Protein AF-A0A1F8GWN2-F1 (afdb_monomer_lite)

Sequence (213 aa):
MKSTLIASLSDLRQTDARRIGNKAAMLGELMQRKMNVPNGFIILQKANRQEILEAFDDLGSSRVAVRSSAPGEDGMKKSHAGQFMTVLNVRRPTLMSAIKKVRVSGPRMSVIVQTMIQPTYAGVAFSKNPVTNNKNEIIIEAVRGLGESLVSGKKTPRRYIVSGGNHTGTPLWIARLATLTKKLEKQFGYPVDIEWALAKNQLYILQLRPVTT

Radius of gyration: 17.05 Å; chains: 1; bounding box: 40×37×51 Å

InterPro domains:
  IPR002192 Pyruvate phosphate dikinase, AMP/ATP-binding [PF01326] (49-103)
  IPR002192 Pyruvate phosphate dikinase, AMP/ATP-binding [PF01326] (108-164)
  IPR002192 Pyruvate phosphate dikinase, AMP/ATP-binding [PF01326] (174-213)
  IPR013815 ATP-grasp fold, subdomain 1 [G3DSA:3.30.1490.20] (1-47)
  IPR013815 ATP-grasp fold, subdomain 1 [G3DSA:3.30.1490.20] (48-117)
  IPR051549 Phosphoenolpyruvate Utilizing Enzyme [PTHR43615] (49-164)

Structure (mmCIF, N/CA/C/O backbone):
data_AF-A0A1F8GWN2-F1
#
_entry.id   AF-A0A1F8GWN2-F1
#
loop_
_atom_site.group_PDB
_atom_site.id
_atom_site.type_symbol
_atom_site.label_atom_id
_atom_site.label_alt_id
_atom_site.label_comp_id
_atom_site.label_asym_id
_atom_site.label_entity_id
_atom_site.label_seq_id
_atom_site.pdbx_PDB_ins_code
_atom_site.Cartn_x
_atom_site.Cartn_y
_atom_site.Cartn_z
_atom_site.occupancy
_atom_site.B_iso_or_equiv
_atom_site.auth_seq_id
_atom_site.auth_comp_id
_atom_site.auth_asym_id
_atom_site.auth_atom_id
_atom_site.pdbx_PDB_model_num
ATOM 1 N N . MET A 1 1 ? -15.871 17.272 18.222 1.00 38.22 1 MET A N 1
ATOM 2 C CA . MET A 1 1 ? -14.392 17.291 18.115 1.00 38.22 1 MET A CA 1
ATOM 3 C C . MET A 1 1 ? -13.960 16.035 17.373 1.00 38.22 1 MET A C 1
ATOM 5 O O . MET A 1 1 ? -14.423 14.970 17.756 1.00 38.22 1 MET A O 1
ATOM 9 N N . LYS A 1 2 ? -13.148 16.130 16.308 1.00 46.34 2 LYS A N 1
ATOM 10 C CA . LYS A 1 2 ? -12.568 14.934 15.665 1.00 46.34 2 LYS A CA 1
ATOM 11 C C . LYS A 1 2 ? -11.688 14.215 16.698 1.00 46.34 2 LYS A C 1
ATOM 13 O O . LYS A 1 2 ? -10.854 14.867 17.323 1.00 46.34 2 LYS A O 1
ATOM 18 N N . SER A 1 3 ? -11.913 12.918 16.912 1.00 52.44 3 SER A N 1
ATOM 19 C CA . SER A 1 3 ? -11.124 12.108 17.850 1.00 52.44 3 SER A CA 1
ATOM 20 C C . SER A 1 3 ? -9.638 12.183 17.484 1.00 52.44 3 SER A C 1
ATOM 22 O O . SER A 1 3 ? -9.268 11.986 16.332 1.00 52.44 3 SER A O 1
ATOM 24 N N . THR A 1 4 ? -8.770 12.472 18.455 1.00 65.56 4 THR A N 1
ATOM 25 C CA . THR A 1 4 ? -7.304 12.526 18.279 1.00 65.56 4 THR A CA 1
ATOM 26 C C . THR A 1 4 ? -6.655 11.137 18.232 1.00 65.56 4 THR A C 1
ATOM 28 O O . THR A 1 4 ? -5.432 11.024 18.145 1.00 65.56 4 THR A O 1
ATOM 31 N N . LEU A 1 5 ? -7.460 10.071 18.305 1.00 84.25 5 LEU A N 1
ATOM 32 C CA . LEU A 1 5 ? -7.014 8.687 18.493 1.00 84.25 5 LEU A CA 1
ATOM 33 C C . LEU A 1 5 ? -7.049 7.866 17.196 1.00 84.25 5 LEU A C 1
ATOM 35 O O . LEU A 1 5 ? -6.328 6.867 17.075 1.00 84.25 5 LEU A O 1
ATOM 39 N N . ILE A 1 6 ? -7.863 8.309 16.234 1.00 91.56 6 ILE A N 1
ATOM 40 C CA . ILE A 1 6 ? -7.986 7.759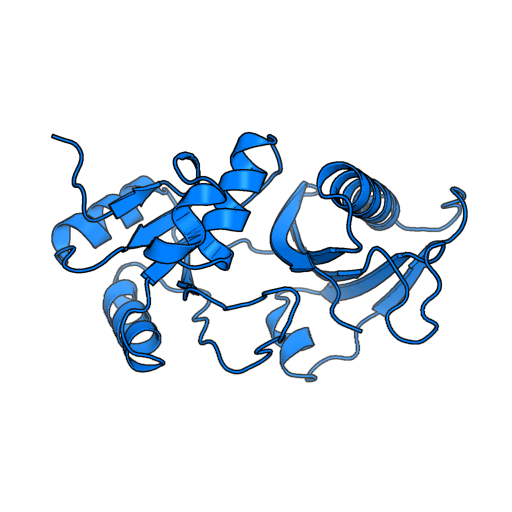 14.886 1.00 91.56 6 ILE A CA 1
ATOM 41 C C . ILE A 1 6 ? -7.794 8.896 13.885 1.00 91.56 6 ILE A C 1
ATOM 43 O O . ILE A 1 6 ? -8.358 9.973 14.046 1.00 91.56 6 ILE A O 1
ATOM 47 N N . ALA A 1 7 ? -7.011 8.653 12.840 1.00 92.56 7 ALA A N 1
ATOM 48 C CA . ALA A 1 7 ? -6.834 9.607 11.751 1.00 92.56 7 ALA A CA 1
ATOM 49 C C . ALA A 1 7 ? -7.009 8.915 10.400 1.00 92.56 7 ALA A C 1
ATOM 51 O O . ALA A 1 7 ? -6.567 7.778 10.225 1.00 92.56 7 ALA A O 1
ATOM 52 N N . SER A 1 8 ? -7.626 9.606 9.440 1.00 95.19 8 SER A N 1
ATOM 53 C CA . SER A 1 8 ? -7.665 9.140 8.052 1.00 95.19 8 SER A CA 1
ATOM 54 C C . SER A 1 8 ? -6.246 9.074 7.494 1.00 95.19 8 SER A C 1
ATOM 56 O O . SER A 1 8 ? -5.446 9.974 7.750 1.00 95.19 8 SER A O 1
ATOM 58 N N . LEU A 1 9 ? -5.938 8.055 6.684 1.00 95.94 9 LEU A N 1
ATOM 59 C CA . LEU A 1 9 ? -4.657 7.986 5.973 1.00 95.94 9 LEU A CA 1
ATOM 60 C C . LEU A 1 9 ? -4.428 9.229 5.101 1.00 95.94 9 LEU A C 1
ATOM 62 O O . LEU A 1 9 ? -3.295 9.689 4.996 1.00 95.94 9 LEU A O 1
ATOM 66 N N . SER A 1 10 ? -5.494 9.817 4.542 1.00 95.38 10 SER A N 1
ATOM 67 C CA . SER A 1 10 ? -5.410 11.034 3.725 1.00 95.38 10 SER A CA 1
ATOM 68 C C . SER A 1 10 ? -4.844 12.233 4.483 1.00 95.38 10 SER A C 1
ATOM 70 O O . SER A 1 10 ? -4.270 13.130 3.870 1.00 95.38 10 SER A O 1
ATOM 72 N N . ASP A 1 11 ? -4.987 12.262 5.804 1.00 94.31 11 ASP A N 1
ATOM 73 C CA . ASP A 1 11 ? -4.615 13.415 6.625 1.00 94.31 11 ASP A CA 1
ATOM 74 C C . ASP A 1 11 ? -3.153 13.335 7.090 1.00 94.31 11 ASP A C 1
ATOM 76 O O . ASP A 1 11 ? -2.620 14.303 7.625 1.00 94.31 11 ASP A O 1
ATOM 80 N N . LEU A 1 12 ? -2.482 12.204 6.849 1.00 93.81 12 LEU A N 1
ATOM 81 C CA . LEU A 1 12 ? -1.125 11.934 7.321 1.00 93.81 12 LEU A CA 1
ATOM 82 C C . LEU A 1 12 ? -0.075 12.502 6.364 1.00 93.81 12 LEU A C 1
ATOM 84 O O . LEU A 1 12 ? -0.314 12.669 5.163 1.00 93.81 12 LEU A O 1
ATOM 88 N N . ARG A 1 13 ? 1.107 12.802 6.900 1.00 93.81 13 ARG A N 1
ATOM 89 C CA . ARG A 1 13 ? 2.272 13.282 6.146 1.00 93.81 13 ARG A CA 1
ATOM 90 C C . ARG A 1 13 ? 3.514 12.485 6.503 1.00 93.81 13 ARG A C 1
ATOM 92 O O . ARG A 1 13 ? 3.591 11.859 7.559 1.00 93.81 13 ARG A O 1
ATOM 99 N N . GLN A 1 14 ? 4.543 12.575 5.662 1.00 90.31 14 GLN A N 1
ATOM 100 C CA . GLN A 1 14 ? 5.828 11.937 5.953 1.00 90.31 14 GLN A CA 1
ATOM 101 C C . GLN A 1 14 ? 6.463 12.436 7.270 1.00 90.31 14 GLN A C 1
ATOM 103 O O . GLN A 1 14 ? 7.141 11.677 7.962 1.00 90.31 14 GLN A O 1
ATOM 108 N N . THR A 1 15 ? 6.196 13.685 7.664 1.00 91.62 15 THR A N 1
ATOM 109 C CA . THR A 1 15 ? 6.650 14.283 8.933 1.00 91.62 15 THR A CA 1
ATOM 110 C C . THR A 1 15 ? 6.060 13.607 10.176 1.00 91.62 15 THR A C 1
ATOM 112 O O . THR A 1 15 ? 6.665 13.669 11.246 1.00 91.62 15 THR A O 1
ATOM 115 N N . ASP A 1 16 ? 4.939 12.889 10.050 1.00 91.06 16 ASP A N 1
ATOM 116 C CA . ASP A 1 16 ? 4.318 12.152 11.155 1.00 91.06 16 ASP A CA 1
ATOM 117 C C . ASP A 1 16 ? 5.040 10.839 11.494 1.00 91.06 16 ASP A C 1
ATOM 119 O O . ASP A 1 16 ? 4.772 10.241 12.539 1.00 91.06 16 ASP A O 1
ATOM 123 N N . ALA A 1 17 ? 5.963 10.374 10.646 1.00 89.50 17 ALA A N 1
ATOM 124 C CA . ALA A 1 17 ? 6.572 9.043 10.704 1.00 89.50 17 ALA A CA 1
ATOM 125 C C . ALA A 1 17 ? 7.113 8.628 12.085 1.00 89.50 17 ALA A C 1
ATOM 127 O O . ALA A 1 17 ? 6.958 7.474 12.492 1.00 89.50 17 ALA A O 1
ATOM 128 N N . ARG A 1 18 ? 7.696 9.564 12.849 1.00 87.00 18 ARG A N 1
ATOM 129 C CA . ARG A 1 18 ? 8.193 9.293 14.213 1.00 87.00 18 ARG A CA 1
ATOM 130 C C . ARG A 1 18 ? 7.088 8.881 15.190 1.00 87.00 18 ARG A C 1
ATOM 132 O O . ARG A 1 18 ? 7.369 8.183 16.158 1.00 87.00 18 ARG A O 1
ATOM 139 N N . ARG A 1 19 ? 5.856 9.330 14.954 1.00 85.81 19 ARG A N 1
ATOM 140 C CA . ARG A 1 19 ? 4.686 9.103 15.808 1.00 85.81 19 ARG A CA 1
ATOM 141 C C . ARG A 1 19 ? 3.851 7.916 15.336 1.00 85.81 19 ARG A C 1
ATOM 143 O O . ARG A 1 19 ? 3.350 7.169 16.168 1.00 85.81 19 ARG A O 1
ATOM 150 N N . ILE A 1 20 ? 3.697 7.758 14.022 1.00 88.06 20 ILE A N 1
ATOM 151 C CA . ILE A 1 20 ? 2.708 6.844 13.417 1.00 88.06 20 ILE A CA 1
ATOM 152 C C . ILE A 1 20 ? 3.324 5.658 12.663 1.00 88.06 20 ILE A C 1
ATOM 154 O O . ILE A 1 20 ? 2.616 4.776 12.176 1.00 88.06 20 ILE A O 1
ATOM 158 N N . GLY A 1 21 ? 4.649 5.653 12.542 1.00 88.94 21 GLY A N 1
ATOM 159 C CA . GLY A 1 21 ? 5.401 4.707 11.737 1.00 88.94 21 GLY A CA 1
ATOM 160 C C . GLY A 1 21 ? 5.484 5.062 10.256 1.00 88.94 21 GLY A C 1
ATOM 161 O O . GLY A 1 21 ? 4.679 5.818 9.710 1.00 88.94 21 GLY A O 1
ATOM 162 N N . ASN A 1 22 ? 6.509 4.517 9.606 1.00 88.38 22 ASN A N 1
ATOM 163 C CA . ASN A 1 22 ? 6.886 4.909 8.249 1.00 88.38 22 ASN A CA 1
ATOM 164 C C . ASN A 1 22 ? 5.862 4.461 7.199 1.00 88.38 22 ASN A C 1
ATOM 166 O O . ASN A 1 22 ? 5.592 5.216 6.266 1.00 88.38 22 ASN A O 1
ATOM 170 N N . LYS A 1 23 ? 5.240 3.284 7.367 1.00 89.88 23 LYS A N 1
ATOM 171 C CA . LYS A 1 23 ? 4.215 2.783 6.438 1.00 89.88 23 LYS A CA 1
ATOM 172 C C . LYS A 1 23 ? 3.022 3.722 6.357 1.00 89.88 23 LYS A C 1
ATOM 174 O O . LYS A 1 23 ? 2.654 4.152 5.268 1.00 89.88 23 LYS A O 1
ATOM 179 N N . ALA A 1 24 ? 2.436 4.072 7.501 1.00 92.94 24 ALA A N 1
ATOM 180 C CA . ALA A 1 24 ? 1.272 4.951 7.528 1.00 92.94 24 ALA A CA 1
ATOM 181 C C . ALA A 1 24 ? 1.601 6.349 6.984 1.00 92.94 24 ALA A C 1
ATOM 183 O O . ALA A 1 24 ? 0.847 6.887 6.174 1.00 92.94 24 ALA A O 1
ATOM 184 N N . ALA A 1 25 ? 2.753 6.900 7.377 1.00 94.00 25 ALA A N 1
ATOM 185 C CA . ALA A 1 25 ? 3.220 8.199 6.906 1.00 94.00 25 ALA A CA 1
ATOM 186 C C . ALA A 1 25 ? 3.430 8.222 5.382 1.00 94.00 25 ALA A C 1
ATOM 188 O O . ALA A 1 25 ? 3.008 9.165 4.714 1.00 94.00 25 ALA A O 1
ATOM 189 N N . MET A 1 26 ? 4.021 7.163 4.819 1.00 95.06 26 MET A N 1
ATOM 190 C CA . MET A 1 26 ? 4.226 7.040 3.376 1.00 95.06 26 MET A CA 1
ATOM 191 C C . MET A 1 26 ? 2.911 6.875 2.608 1.00 95.06 26 MET A C 1
ATOM 193 O O . MET A 1 26 ? 2.736 7.482 1.554 1.00 95.06 26 MET A O 1
ATOM 197 N N . LEU A 1 27 ? 1.958 6.094 3.127 1.00 96.38 27 LEU A N 1
ATOM 198 C CA . LEU A 1 27 ? 0.637 5.965 2.505 1.00 96.38 27 LEU A CA 1
ATOM 199 C C . LEU A 1 27 ? -0.091 7.314 2.448 1.00 96.38 27 LEU A C 1
ATOM 201 O O . LEU A 1 27 ? -0.647 7.652 1.404 1.00 96.38 27 LEU A O 1
ATOM 205 N N . GLY A 1 28 ? -0.033 8.108 3.521 1.00 96.62 28 GLY A N 1
ATOM 206 C CA . GLY A 1 28 ? -0.591 9.462 3.519 1.00 96.62 28 GLY A CA 1
ATOM 207 C C . GLY A 1 28 ? 0.098 10.393 2.525 1.00 96.62 28 GLY A C 1
ATOM 208 O O . GLY A 1 28 ? -0.571 11.069 1.744 1.00 96.62 28 GLY A O 1
ATOM 209 N N . GLU A 1 29 ? 1.431 10.361 2.462 1.00 96.31 29 GLU A N 1
ATOM 210 C CA . GLU A 1 29 ? 2.215 11.138 1.493 1.00 96.31 29 GLU A CA 1
ATOM 211 C C . GLU A 1 29 ? 1.845 10.795 0.037 1.00 96.31 29 GLU A C 1
ATOM 213 O O . GLU A 1 29 ? 1.682 11.678 -0.809 1.00 96.31 29 GLU A O 1
ATOM 218 N N . LEU A 1 30 ? 1.641 9.511 -0.263 1.00 97.06 30 LEU A N 1
ATOM 219 C CA . LEU A 1 30 ? 1.166 9.056 -1.569 1.00 97.06 30 LEU A CA 1
ATOM 220 C C . LEU A 1 30 ? -0.241 9.582 -1.888 1.00 97.06 30 LEU A C 1
ATOM 222 O O . LEU A 1 30 ? -0.474 10.054 -3.004 1.00 97.06 30 LEU A O 1
ATOM 226 N N . MET A 1 31 ? -1.165 9.553 -0.921 1.00 97.19 31 MET A N 1
ATOM 227 C CA . MET A 1 31 ? -2.521 10.091 -1.099 1.00 97.19 31 MET A CA 1
ATOM 228 C C . MET A 1 31 ? -2.502 11.598 -1.384 1.00 97.19 31 MET A C 1
ATOM 230 O O . MET A 1 31 ? -3.205 12.062 -2.281 1.00 97.19 31 MET A O 1
ATOM 234 N N . GLN A 1 32 ? -1.636 12.360 -0.710 1.00 95.31 32 GLN A N 1
ATOM 235 C CA . GLN A 1 32 ? -1.442 13.792 -0.980 1.00 95.31 32 GLN A CA 1
ATOM 236 C C . GLN A 1 32 ? -0.926 14.068 -2.392 1.00 95.31 32 GLN A C 1
ATOM 238 O O . GLN A 1 32 ? -1.308 15.046 -3.033 1.00 95.31 32 GLN A O 1
ATOM 243 N N . ARG A 1 33 ? -0.121 13.150 -2.930 1.00 94.75 33 ARG A N 1
ATOM 244 C CA . ARG A 1 33 ? 0.369 13.184 -4.315 1.00 94.75 33 ARG A CA 1
ATOM 245 C C . ARG A 1 33 ? -0.646 12.651 -5.330 1.00 94.75 33 ARG A C 1
ATOM 247 O O . ARG A 1 33 ? -0.286 12.444 -6.491 1.00 94.75 33 ARG A O 1
ATOM 254 N N . LYS A 1 34 ? -1.905 12.450 -4.914 1.00 95.25 34 LYS A N 1
ATOM 255 C CA . LYS A 1 34 ? -3.015 11.924 -5.726 1.00 95.25 34 LYS A CA 1
ATOM 256 C C . LYS A 1 34 ? -2.722 10.538 -6.308 1.00 95.25 34 LYS A C 1
ATOM 258 O O . LYS A 1 34 ? -3.209 10.191 -7.384 1.00 95.25 34 LYS A O 1
ATOM 263 N N . MET A 1 35 ? -1.895 9.752 -5.620 1.00 96.25 35 MET A N 1
ATOM 264 C CA . MET A 1 35 ? -1.671 8.358 -5.975 1.00 96.25 35 MET A CA 1
ATOM 265 C C . MET A 1 35 ? -2.854 7.516 -5.506 1.00 96.25 35 MET A C 1
ATOM 267 O O . MET A 1 35 ? -3.421 7.761 -4.443 1.00 96.25 35 MET A O 1
ATOM 271 N N . ASN A 1 36 ? -3.218 6.511 -6.299 1.00 97.12 36 ASN A N 1
ATOM 272 C CA . ASN A 1 36 ? -4.328 5.630 -5.965 1.00 97.12 36 ASN A CA 1
ATOM 273 C C . ASN A 1 36 ? -3.904 4.647 -4.866 1.00 97.12 36 ASN A C 1
ATOM 275 O O . ASN A 1 36 ? -3.307 3.604 -5.133 1.00 97.12 36 ASN A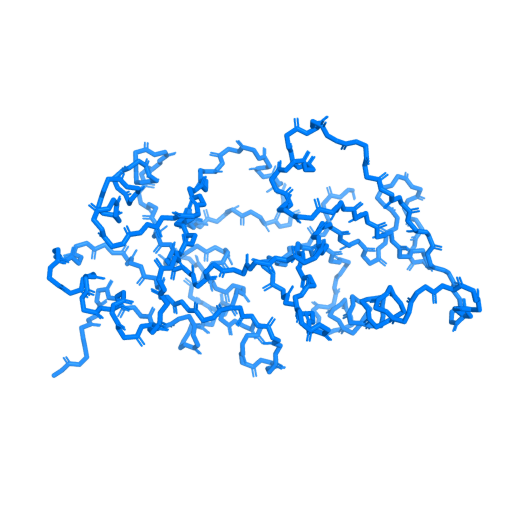 O 1
ATOM 279 N N . VAL A 1 37 ? -4.180 5.015 -3.623 1.00 97.88 37 VAL A N 1
ATOM 280 C CA . VAL A 1 37 ? -3.942 4.209 -2.425 1.00 97.88 37 VAL A CA 1
ATOM 281 C C . VAL A 1 37 ? -5.307 3.825 -1.857 1.00 97.88 37 VAL A C 1
ATOM 283 O O . VAL A 1 37 ? -6.184 4.688 -1.788 1.00 97.88 37 VAL A O 1
ATOM 286 N N . PRO A 1 38 ? -5.535 2.566 -1.443 1.00 97.44 38 PRO A N 1
ATOM 287 C CA . PRO A 1 38 ? -6.802 2.200 -0.827 1.00 97.44 38 PRO A CA 1
ATOM 288 C C . PRO A 1 38 ? -7.054 3.027 0.439 1.00 97.44 38 PRO A C 1
ATOM 290 O O . PRO A 1 38 ? -6.168 3.153 1.290 1.00 97.44 38 PRO A O 1
ATOM 293 N N . ASN A 1 39 ? -8.268 3.563 0.573 1.00 96.88 39 ASN A N 1
ATOM 294 C CA . ASN A 1 39 ? -8.660 4.354 1.737 1.00 96.88 39 ASN A CA 1
ATOM 295 C C . ASN A 1 39 ? -8.523 3.546 3.026 1.00 96.88 39 ASN A C 1
ATOM 297 O O . ASN A 1 39 ? -8.714 2.327 3.042 1.00 96.88 39 ASN A O 1
ATOM 301 N N . GLY A 1 40 ? -8.231 4.234 4.119 1.00 97.31 40 GLY A N 1
ATOM 302 C CA . GLY A 1 40 ? -8.052 3.621 5.420 1.00 97.31 40 GLY A CA 1
ATOM 303 C C . GLY A 1 40 ? -7.861 4.662 6.504 1.00 97.31 40 GLY A C 1
ATOM 304 O O . GLY A 1 40 ? -7.800 5.863 6.235 1.00 97.31 40 GLY A O 1
ATOM 305 N N . PHE A 1 41 ? -7.698 4.179 7.722 1.00 96.81 41 PHE A N 1
ATOM 306 C CA . PHE A 1 41 ? -7.371 4.988 8.882 1.00 96.81 41 PHE A CA 1
ATOM 307 C C . PHE A 1 41 ? -6.254 4.338 9.693 1.00 96.81 41 PHE A C 1
ATOM 309 O O . PHE A 1 41 ? -5.956 3.149 9.555 1.00 96.81 41 PHE A O 1
ATOM 316 N N . ILE A 1 42 ? -5.630 5.134 10.553 1.00 95.00 42 ILE A N 1
ATOM 317 C CA . ILE A 1 42 ? -4.653 4.672 11.527 1.00 95.00 42 ILE A CA 1
ATOM 318 C C . ILE A 1 42 ? -5.207 4.794 12.943 1.00 95.00 42 ILE A C 1
ATOM 320 O O . ILE A 1 42 ? -5.854 5.779 13.288 1.00 95.00 42 ILE A O 1
ATOM 324 N N . ILE A 1 43 ? -4.909 3.798 13.771 1.00 93.00 43 ILE A N 1
ATOM 325 C CA . ILE A 1 43 ? -5.187 3.777 15.201 1.00 93.00 43 ILE A CA 1
ATOM 326 C C . ILE A 1 43 ? -3.877 4.062 15.939 1.00 93.00 43 ILE A C 1
ATOM 328 O O . ILE A 1 43 ? -2.968 3.227 15.932 1.00 93.00 43 ILE A O 1
ATOM 332 N N . LEU A 1 44 ? -3.788 5.234 16.571 1.00 78.88 44 LEU A N 1
ATOM 333 C CA . LEU A 1 44 ? -2.537 5.787 17.105 1.00 78.88 44 LEU A CA 1
ATOM 334 C C . LEU A 1 44 ? -2.146 5.178 18.454 1.00 78.88 44 LEU A C 1
ATOM 336 O O . LEU A 1 44 ? -1.018 4.733 18.630 1.00 78.88 44 LEU A O 1
ATOM 340 N N . GLN A 1 45 ? -3.091 5.156 19.395 1.00 69.81 45 GLN A N 1
ATOM 341 C CA . GLN A 1 45 ? -3.119 4.422 20.668 1.00 69.81 45 GLN A CA 1
ATOM 342 C C . GLN A 1 45 ? -4.369 4.897 21.432 1.00 69.81 45 GLN A C 1
ATOM 344 O O . GLN A 1 45 ? -4.864 5.988 21.176 1.00 69.81 45 GLN A O 1
ATOM 349 N N . LYS A 1 46 ? -4.901 4.083 22.353 1.00 72.38 46 LYS A N 1
ATOM 350 C CA . LYS A 1 46 ? -6.068 4.401 23.211 1.00 72.38 46 LYS A CA 1
ATOM 351 C C . LYS A 1 46 ? -7.442 4.609 22.538 1.00 72.38 46 LYS A C 1
ATOM 353 O O . LYS A 1 46 ? -8.391 4.849 23.271 1.00 72.38 46 LYS A O 1
ATOM 358 N N . ALA A 1 47 ? -7.597 4.444 21.219 1.00 84.50 47 ALA A N 1
ATOM 359 C CA . ALA A 1 47 ? -8.935 4.427 20.606 1.00 84.50 47 ALA A CA 1
ATOM 360 C C . ALA A 1 47 ? -9.787 3.283 21.178 1.00 84.50 47 ALA A C 1
ATOM 362 O O . ALA A 1 47 ? -9.308 2.143 21.293 1.00 84.50 47 ALA A O 1
ATOM 363 N N . ASN A 1 48 ? -11.030 3.590 21.539 1.00 89.62 48 ASN A N 1
ATOM 364 C CA . ASN A 1 48 ? -11.954 2.611 22.093 1.00 89.62 48 ASN A CA 1
ATOM 365 C C . ASN A 1 48 ? -12.617 1.776 20.980 1.00 89.62 48 ASN A C 1
ATOM 367 O O . ASN A 1 48 ? -12.475 2.043 19.787 1.00 89.62 48 ASN A O 1
ATOM 371 N N . ARG A 1 49 ? -13.320 0.706 21.371 1.00 93.00 49 ARG A N 1
ATOM 372 C CA . ARG A 1 49 ? -13.954 -0.220 20.419 1.00 93.00 49 ARG A CA 1
ATOM 373 C C . ARG A 1 49 ? -14.983 0.475 19.523 1.00 93.00 49 ARG A C 1
ATOM 375 O O . ARG A 1 49 ? -15.060 0.121 18.353 1.00 93.00 49 ARG A O 1
ATOM 382 N N . GLN A 1 50 ? -15.767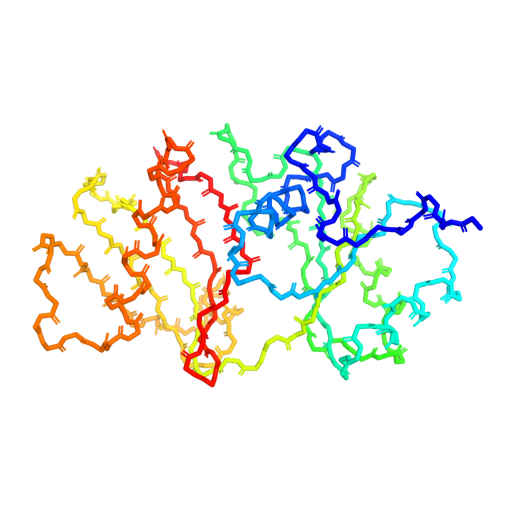 1.400 20.069 1.00 93.50 50 GLN A N 1
ATOM 383 C CA . GLN A 1 50 ? -16.847 2.062 19.344 1.00 93.50 50 GLN A CA 1
ATOM 384 C C . GLN A 1 50 ? -16.284 2.960 18.239 1.00 93.50 50 GLN A C 1
ATOM 386 O O . GLN A 1 50 ? -16.640 2.770 17.083 1.00 93.50 50 GLN A O 1
ATOM 391 N N . GLU A 1 51 ? -15.302 3.807 18.563 1.00 93.50 51 GLU A N 1
ATOM 392 C CA . GLU A 1 51 ? -14.630 4.681 17.587 1.00 93.50 51 GLU A CA 1
ATOM 393 C C . GLU A 1 51 ? -14.010 3.887 16.425 1.00 93.50 51 GLU A C 1
ATOM 395 O O . GLU A 1 51 ? -14.092 4.281 15.266 1.00 93.50 51 GLU A O 1
ATOM 400 N N . ILE A 1 52 ? -13.385 2.740 16.723 1.00 95.12 52 ILE A N 1
ATOM 401 C CA . ILE A 1 52 ? -12.766 1.877 15.704 1.00 95.12 52 ILE A CA 1
ATOM 402 C C . ILE A 1 52 ? -13.821 1.270 14.775 1.00 95.12 52 ILE A C 1
ATOM 404 O O . ILE A 1 52 ? -13.571 1.105 13.581 1.00 95.12 52 ILE A O 1
ATOM 408 N N . LEU A 1 53 ? -14.968 0.877 15.328 1.00 96.00 53 LEU A N 1
ATOM 409 C CA . LEU A 1 53 ? -16.047 0.273 14.559 1.00 96.00 53 LEU A CA 1
ATOM 410 C C . LEU A 1 53 ? -16.772 1.306 13.694 1.00 96.00 53 LEU A C 1
ATOM 412 O O . LEU A 1 53 ? -17.043 1.005 12.539 1.00 96.00 53 LEU A O 1
ATOM 416 N N . GLU A 1 54 ? -17.002 2.511 14.211 1.00 95.31 54 GLU A N 1
ATOM 417 C CA . GLU A 1 54 ? -17.534 3.642 13.439 1.00 95.31 54 GLU A CA 1
ATOM 418 C C . GLU A 1 54 ? -16.596 3.996 12.283 1.00 95.31 54 GLU A C 1
ATOM 420 O O . GLU A 1 54 ? -17.015 3.998 11.131 1.00 95.31 54 GLU A O 1
ATOM 425 N N . ALA A 1 55 ? -15.293 4.142 12.553 1.00 95.69 55 ALA A N 1
ATOM 426 C CA . ALA A 1 55 ? -14.305 4.396 11.507 1.00 95.69 55 ALA A CA 1
ATOM 427 C C . ALA A 1 55 ? -14.235 3.266 10.460 1.00 95.69 55 ALA A C 1
ATOM 429 O O . ALA A 1 55 ? -13.948 3.523 9.294 1.00 95.69 55 ALA A O 1
ATOM 430 N N . PHE A 1 56 ? -14.474 2.008 10.853 1.00 96.81 56 PHE A N 1
ATOM 431 C CA . PHE A 1 56 ? -14.594 0.891 9.911 1.00 96.81 56 PHE A CA 1
ATOM 432 C C . PHE A 1 56 ? -15.846 1.018 9.038 1.00 96.81 56 PHE A C 1
ATOM 434 O O . PHE A 1 56 ? -15.757 0.793 7.831 1.00 96.81 56 PHE A O 1
ATOM 441 N N . ASP A 1 57 ? -16.986 1.360 9.635 1.00 96.31 57 ASP A N 1
ATOM 442 C CA . ASP A 1 57 ? -18.256 1.499 8.924 1.00 96.31 57 ASP A CA 1
ATOM 443 C C . ASP A 1 57 ? -18.191 2.673 7.922 1.00 96.31 57 ASP A C 1
ATOM 445 O O . ASP A 1 57 ? -18.595 2.515 6.767 1.00 96.31 57 ASP A O 1
ATOM 449 N N . ASP A 1 58 ? -17.540 3.779 8.299 1.00 95.94 58 ASP A N 1
ATOM 450 C CA . ASP A 1 58 ? -17.296 4.956 7.449 1.00 95.94 58 ASP A CA 1
ATOM 451 C C . ASP A 1 58 ? -16.430 4.664 6.210 1.00 95.94 58 ASP A C 1
ATOM 453 O O . ASP A 1 58 ? -16.510 5.379 5.209 1.00 95.94 58 ASP A O 1
ATOM 457 N N . LEU A 1 59 ? -15.610 3.600 6.222 1.00 95.62 59 LEU A N 1
ATOM 458 C CA . LEU A 1 59 ? -14.859 3.188 5.026 1.00 95.62 59 LEU A CA 1
ATOM 459 C C . LEU A 1 59 ? -15.776 2.675 3.906 1.00 95.62 59 LEU A C 1
ATOM 461 O O . LEU A 1 59 ? -15.325 2.563 2.764 1.00 95.62 59 LEU A O 1
ATOM 465 N N . GLY A 1 60 ? -17.016 2.285 4.222 1.00 94.69 60 GLY A N 1
ATOM 466 C CA . GLY A 1 60 ? -17.950 1.696 3.260 1.00 94.69 60 GLY A CA 1
ATOM 467 C C . GLY A 1 60 ? -17.478 0.353 2.685 1.00 94.69 60 GLY A C 1
ATOM 468 O O . GLY A 1 60 ? -17.944 -0.072 1.627 1.00 94.69 60 GLY A O 1
ATOM 469 N N . SER A 1 61 ? -16.534 -0.325 3.349 1.00 93.56 61 SER A N 1
ATOM 470 C CA . SER A 1 61 ? -15.954 -1.588 2.885 1.00 93.56 61 SER A CA 1
ATOM 471 C C . SER A 1 61 ? -16.405 -2.775 3.731 1.00 93.56 61 SER A C 1
ATOM 473 O O . SER A 1 61 ? -16.353 -2.751 4.955 1.00 93.56 61 SER A O 1
ATOM 475 N N . SER A 1 62 ? -16.742 -3.892 3.080 1.00 94.62 62 SER A N 1
ATOM 476 C CA . SER A 1 62 ? -17.056 -5.150 3.776 1.00 94.62 62 SER A CA 1
ATOM 477 C C . SER A 1 62 ? -15.819 -5.883 4.310 1.00 94.62 62 SER A C 1
ATOM 479 O O . SER A 1 62 ? -15.938 -6.759 5.175 1.00 94.62 62 SER A O 1
ATOM 481 N N . ARG A 1 63 ? -14.626 -5.570 3.779 1.00 97.00 63 ARG A N 1
ATOM 482 C CA . ARG A 1 63 ? -13.354 -6.194 4.167 1.00 97.00 63 ARG A CA 1
ATOM 483 C C . ARG A 1 63 ? -12.217 -5.183 4.239 1.00 97.00 63 ARG A C 1
ATOM 485 O O . ARG A 1 63 ? -12.102 -4.296 3.393 1.00 97.00 63 ARG A O 1
ATOM 492 N N . VAL A 1 64 ? -11.321 -5.388 5.195 1.00 97.94 64 VAL A N 1
ATOM 493 C CA . VAL A 1 64 ? -10.118 -4.571 5.392 1.00 97.94 64 VAL A CA 1
ATOM 494 C C . VAL A 1 64 ? -8.868 -5.435 5.557 1.00 97.94 64 VAL A C 1
ATOM 496 O O . VAL A 1 64 ? -8.941 -6.614 5.910 1.00 97.94 64 VAL A O 1
ATOM 499 N N . ALA A 1 65 ? -7.714 -4.839 5.286 1.00 95.94 65 ALA A N 1
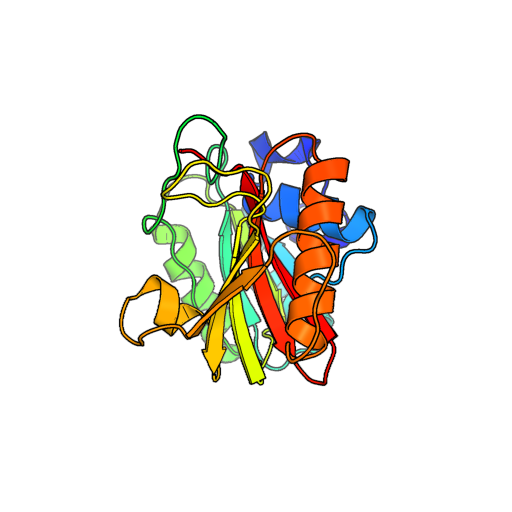ATOM 500 C CA . ALA A 1 65 ? -6.411 -5.300 5.730 1.00 95.94 65 ALA A CA 1
ATOM 501 C C . ALA A 1 65 ? -6.033 -4.550 7.014 1.00 95.94 65 ALA A C 1
ATOM 503 O O . ALA A 1 65 ? -6.162 -3.327 7.084 1.00 95.94 65 ALA A O 1
ATOM 504 N N . VAL A 1 66 ? -5.557 -5.280 8.021 1.00 95.38 66 VAL A N 1
ATOM 505 C CA . VAL A 1 66 ? -5.072 -4.719 9.288 1.00 95.38 66 VAL A CA 1
ATOM 506 C C . VAL A 1 66 ? -3.564 -4.917 9.343 1.00 95.38 66 VAL A C 1
ATOM 508 O O . VAL A 1 66 ? -3.097 -6.053 9.272 1.00 95.38 66 VAL A O 1
ATOM 511 N N . ARG A 1 67 ? -2.801 -3.826 9.420 1.00 92.31 67 ARG A N 1
ATOM 512 C CA . ARG A 1 67 ? -1.340 -3.821 9.239 1.00 92.31 67 ARG A CA 1
ATOM 513 C C . ARG A 1 67 ? -0.663 -3.076 10.380 1.00 92.31 67 ARG A C 1
ATOM 515 O O . ARG A 1 67 ? -1.182 -2.066 10.854 1.00 92.31 67 ARG A O 1
ATOM 522 N N . SER A 1 68 ? 0.496 -3.554 10.810 1.00 89.25 68 SER A N 1
ATOM 523 C CA . SER A 1 68 ? 1.360 -2.809 11.726 1.00 89.25 68 SER A CA 1
ATOM 524 C C . SER A 1 68 ? 2.015 -1.612 11.026 1.00 89.25 68 SER A C 1
ATOM 526 O O . SER A 1 68 ? 2.242 -1.642 9.816 1.00 89.25 68 SER A O 1
ATOM 528 N N . SER A 1 69 ? 2.313 -0.566 11.797 1.00 88.25 69 SER A N 1
ATOM 529 C CA . SER A 1 69 ? 3.126 0.579 11.382 1.00 88.25 69 SER A CA 1
ATOM 530 C C . SER A 1 69 ? 3.944 1.095 12.569 1.00 88.25 69 SER A C 1
ATOM 532 O O . SER A 1 69 ? 3.382 1.634 13.530 1.00 88.25 69 SER A O 1
ATOM 534 N N . ALA A 1 70 ? 5.268 0.934 12.509 1.00 84.62 70 ALA A N 1
ATOM 535 C CA . ALA A 1 70 ? 6.214 1.371 13.540 1.00 84.62 70 ALA A CA 1
ATOM 536 C C . ALA A 1 70 ? 7.219 2.414 13.024 1.00 84.62 70 ALA A C 1
ATOM 538 O O . ALA A 1 70 ? 7.593 2.415 11.846 1.00 84.62 70 ALA A O 1
ATOM 539 N N . PRO A 1 71 ? 7.705 3.319 13.894 1.00 81.25 71 PRO A N 1
ATOM 540 C CA . PRO A 1 71 ? 8.855 4.157 13.571 1.00 81.25 71 PRO A CA 1
ATOM 541 C C . PRO A 1 71 ? 10.086 3.294 13.263 1.00 81.25 71 PRO A C 1
ATOM 543 O O . PRO A 1 71 ? 10.401 2.371 14.008 1.00 81.25 71 PRO A O 1
ATOM 546 N N . GLY A 1 72 ? 10.791 3.598 12.171 1.00 71.25 72 GLY A N 1
ATOM 547 C CA . GLY A 1 72 ? 11.987 2.855 11.747 1.00 71.25 72 GLY A CA 1
ATOM 548 C C . GLY A 1 72 ? 11.719 1.637 10.852 1.00 71.25 72 GLY A C 1
ATOM 549 O O . GLY A 1 72 ? 12.660 1.116 10.261 1.00 71.25 72 GLY A O 1
ATOM 550 N N . GLU A 1 73 ? 10.458 1.229 10.680 1.00 68.94 73 GLU A N 1
ATOM 551 C CA . GLU A 1 73 ? 10.034 0.232 9.684 1.00 68.94 73 GLU A CA 1
ATOM 552 C C . GLU A 1 73 ? 10.320 0.731 8.254 1.00 68.94 73 GLU A C 1
ATOM 554 O O . GLU A 1 73 ? 10.140 1.908 7.980 1.00 68.94 73 GLU A O 1
ATOM 559 N N . ASP A 1 74 ? 10.790 -0.113 7.333 1.00 68.19 74 ASP A N 1
ATOM 560 C CA . ASP A 1 74 ? 11.031 0.266 5.921 1.00 68.19 74 ASP A CA 1
ATOM 561 C C . ASP A 1 74 ? 11.927 1.513 5.695 1.00 68.19 74 ASP A C 1
ATOM 563 O O . ASP A 1 74 ? 11.769 2.260 4.726 1.00 68.19 74 ASP A O 1
ATOM 567 N N . GLY A 1 75 ? 12.876 1.771 6.602 1.00 62.53 75 GLY A N 1
ATOM 568 C CA . GLY A 1 75 ? 13.834 2.872 6.475 1.00 62.53 75 GLY A CA 1
ATOM 569 C C . GLY A 1 75 ? 15.036 2.537 5.582 1.00 62.53 75 GLY A C 1
ATOM 570 O O . GLY A 1 75 ? 15.413 1.380 5.431 1.00 62.53 75 GLY A O 1
ATOM 571 N N . MET A 1 76 ? 15.728 3.567 5.077 1.00 57.81 76 MET A N 1
ATOM 572 C CA . MET A 1 76 ? 16.910 3.414 4.203 1.00 57.81 76 MET A CA 1
ATOM 573 C C . MET A 1 76 ? 18.068 2.598 4.810 1.00 57.81 76 MET A C 1
ATOM 575 O O . MET A 1 76 ? 18.913 2.105 4.073 1.00 57.81 76 MET A O 1
ATOM 579 N N . LYS A 1 77 ? 18.145 2.482 6.144 1.00 49.84 77 LYS A N 1
ATOM 580 C CA . LYS A 1 77 ? 19.275 1.841 6.840 1.00 49.84 77 LYS A CA 1
ATOM 581 C C . LYS A 1 77 ? 19.051 0.361 7.181 1.00 49.84 77 LYS A C 1
ATOM 583 O O . LYS A 1 77 ? 20.042 -0.331 7.382 1.00 49.84 77 LYS A O 1
ATOM 588 N N . LYS A 1 78 ? 17.801 -0.123 7.261 1.00 52.09 78 LYS A N 1
ATOM 589 C CA . LYS A 1 78 ? 17.447 -1.537 7.517 1.00 52.09 78 LYS A CA 1
ATOM 590 C C . LYS A 1 78 ? 16.035 -1.844 7.003 1.00 52.09 78 LYS A C 1
ATOM 592 O O . LYS A 1 78 ? 15.062 -1.274 7.493 1.00 52.09 78 LYS A O 1
ATOM 597 N N . SER A 1 79 ? 15.924 -2.807 6.090 1.00 48.91 79 SER A N 1
ATOM 598 C CA . SER A 1 79 ? 14.644 -3.416 5.714 1.00 48.91 79 SER A CA 1
ATOM 599 C C . SER A 1 79 ? 14.308 -4.542 6.689 1.00 48.91 79 SER A C 1
ATOM 601 O O . SER A 1 79 ? 14.904 -5.613 6.654 1.00 48.91 79 SER A O 1
ATOM 603 N N . HIS A 1 80 ? 13.336 -4.312 7.567 1.00 53.22 80 HIS A N 1
ATOM 604 C CA . HIS A 1 80 ? 12.804 -5.317 8.497 1.00 53.22 80 HIS A CA 1
ATOM 605 C C . HIS A 1 80 ? 11.751 -6.209 7.804 1.00 53.22 80 HIS A C 1
ATOM 607 O O . HIS A 1 80 ? 10.631 -6.392 8.286 1.00 53.22 80 HIS A O 1
ATOM 613 N N . ALA A 1 81 ? 12.087 -6.731 6.620 1.00 47.16 81 ALA A N 1
ATOM 614 C CA . ALA A 1 81 ? 11.186 -7.571 5.838 1.00 47.16 81 ALA A CA 1
ATOM 615 C C . ALA A 1 81 ? 10.773 -8.821 6.643 1.00 47.16 81 ALA A C 1
ATOM 617 O O . ALA A 1 81 ? 11.615 -9.498 7.226 1.00 47.16 81 ALA A O 1
ATOM 618 N N . GLY A 1 82 ? 9.469 -9.110 6.700 1.00 50.94 82 GLY A N 1
ATOM 619 C CA . GLY A 1 82 ? 8.924 -10.304 7.362 1.00 50.94 82 GLY A CA 1
ATOM 620 C C . GLY A 1 82 ? 8.708 -10.216 8.880 1.00 50.94 82 GLY A C 1
ATOM 621 O O . GLY A 1 82 ? 8.115 -11.130 9.441 1.00 50.94 82 GLY A O 1
ATOM 622 N N . GLN A 1 83 ? 9.110 -9.132 9.557 1.00 53.34 83 GLN A N 1
ATOM 623 C CA . GLN A 1 83 ? 8.921 -8.983 11.016 1.00 53.34 83 GLN A CA 1
ATOM 624 C C . GLN A 1 83 ? 7.553 -8.405 11.418 1.00 53.34 83 GLN A C 1
ATOM 626 O O . GLN A 1 83 ? 7.218 -8.336 12.599 1.00 53.34 83 GLN A O 1
ATOM 631 N N . PHE A 1 84 ? 6.751 -7.987 10.442 1.00 66.50 84 PHE A N 1
ATOM 632 C CA . PHE A 1 84 ? 5.561 -7.172 10.658 1.00 66.50 84 PHE A CA 1
ATOM 633 C C . PHE A 1 84 ? 4.292 -7.898 10.235 1.00 66.50 84 PHE A C 1
ATOM 635 O O . PHE A 1 84 ? 4.189 -8.405 9.117 1.00 66.50 84 PHE A O 1
ATOM 642 N N . MET A 1 85 ? 3.309 -7.939 11.135 1.00 76.31 85 MET A N 1
ATOM 643 C CA . MET A 1 85 ? 2.095 -8.713 10.923 1.00 76.31 85 MET A CA 1
ATOM 644 C C . MET A 1 85 ? 1.059 -7.934 10.111 1.00 76.31 85 MET A C 1
ATOM 646 O O . MET A 1 85 ? 0.686 -6.805 10.434 1.00 76.31 85 MET A O 1
ATOM 650 N N . THR A 1 86 ? 0.545 -8.591 9.075 1.00 86.62 86 THR A N 1
ATOM 651 C CA . THR A 1 86 ? -0.623 -8.156 8.312 1.00 86.62 86 THR A CA 1
ATOM 652 C C . THR A 1 86 ? -1.696 -9.231 8.399 1.00 86.62 86 THR A C 1
ATOM 654 O O . THR A 1 86 ? -1.412 -10.410 8.216 1.00 86.62 86 THR A O 1
ATOM 657 N N . VAL A 1 87 ? -2.936 -8.829 8.668 1.00 91.50 87 VAL A N 1
ATOM 658 C CA . VAL A 1 87 ? -4.106 -9.711 8.630 1.00 91.50 87 VAL A CA 1
ATOM 659 C C . VAL A 1 87 ? -5.013 -9.237 7.500 1.00 91.50 87 VAL A C 1
ATOM 661 O O . VAL A 1 87 ? -5.523 -8.117 7.535 1.00 91.50 87 VAL A O 1
ATOM 664 N N . LEU A 1 88 ? -5.195 -10.076 6.482 1.00 93.38 88 LEU A N 1
ATOM 665 C CA . LEU A 1 88 ? -6.005 -9.765 5.302 1.00 93.38 88 LEU A CA 1
ATOM 666 C C . LEU A 1 88 ? -7.453 -10.241 5.457 1.00 93.38 88 LEU A C 1
ATOM 668 O O . LEU A 1 88 ? -7.759 -11.100 6.282 1.00 93.38 88 LEU A O 1
ATOM 672 N N . ASN A 1 89 ? -8.344 -9.717 4.607 1.00 94.81 89 ASN A N 1
ATOM 673 C CA . ASN A 1 89 ? -9.755 -10.122 4.531 1.00 94.81 89 ASN A CA 1
ATOM 674 C C . ASN A 1 89 ? -10.522 -10.028 5.867 1.00 94.81 89 ASN A C 1
ATOM 676 O O . ASN A 1 89 ? -11.470 -10.781 6.103 1.00 94.81 89 ASN A O 1
ATOM 680 N N . VAL A 1 90 ? -10.140 -9.090 6.732 1.00 97.31 90 VAL A N 1
ATOM 681 C CA . VAL A 1 90 ? -10.776 -8.880 8.033 1.00 97.31 90 VAL A CA 1
ATOM 682 C C . VAL A 1 90 ? -12.158 -8.275 7.827 1.00 97.31 90 VAL A C 1
ATOM 684 O O . VAL A 1 90 ? -12.323 -7.336 7.054 1.00 97.31 90 VAL A O 1
ATOM 687 N N . ARG A 1 91 ? -13.159 -8.820 8.519 1.00 97.75 91 ARG A N 1
ATOM 688 C CA . ARG A 1 91 ? -14.539 -8.323 8.506 1.00 97.75 91 ARG A CA 1
ATOM 689 C C . ARG A 1 91 ? -14.837 -7.633 9.827 1.00 97.75 91 ARG A C 1
ATOM 691 O O . ARG A 1 91 ? -14.176 -7.900 10.830 1.00 97.75 91 ARG A O 1
ATOM 698 N N . ARG A 1 92 ? -15.901 -6.834 9.851 1.00 97.12 92 ARG A N 1
ATOM 699 C CA . ARG A 1 92 ? -16.363 -6.126 11.050 1.00 97.12 92 ARG A CA 1
ATOM 700 C C . ARG A 1 92 ? -16.381 -6.987 12.331 1.00 97.12 92 ARG A C 1
ATOM 702 O O . ARG A 1 92 ? -15.817 -6.541 13.329 1.00 97.12 92 ARG A O 1
ATOM 709 N N . PRO A 1 93 ? -16.916 -8.232 12.341 1.00 97.56 93 PRO A N 1
ATOM 710 C CA . PRO A 1 93 ? -16.962 -9.043 13.564 1.00 97.56 93 PRO A CA 1
ATOM 711 C C . PRO A 1 93 ? -15.581 -9.482 14.072 1.00 97.56 93 PRO A C 1
ATOM 713 O O . PRO A 1 93 ? -15.389 -9.665 15.272 1.00 97.56 93 PRO A O 1
ATOM 716 N N . THR A 1 94 ? -14.604 -9.639 13.172 1.00 97.56 94 THR A N 1
ATOM 717 C CA . THR A 1 94 ? -13.248 -10.108 13.499 1.00 97.56 94 THR A CA 1
ATOM 718 C C . THR A 1 94 ? -12.229 -8.977 13.632 1.00 97.56 94 THR A C 1
ATOM 720 O O . THR A 1 94 ? -11.087 -9.236 14.019 1.00 97.56 94 THR A O 1
ATOM 723 N N . LEU A 1 95 ? -12.636 -7.724 13.391 1.00 97.12 95 LEU A N 1
ATOM 724 C CA . LEU A 1 95 ? -11.767 -6.546 13.382 1.00 97.12 95 LEU A CA 1
ATOM 725 C C . LEU A 1 95 ? -10.949 -6.400 14.666 1.00 97.12 95 LEU A C 1
ATOM 727 O O . LEU A 1 95 ? -9.725 -6.306 14.618 1.00 97.12 95 LEU A O 1
ATOM 731 N N . MET A 1 96 ? -11.606 -6.461 15.824 1.00 95.75 96 MET A N 1
ATOM 732 C CA . MET A 1 96 ? -10.924 -6.282 17.109 1.00 95.75 96 MET A CA 1
ATOM 733 C C . MET A 1 96 ? -9.920 -7.402 17.405 1.00 95.75 96 MET A C 1
ATOM 735 O O . MET A 1 96 ? -8.862 -7.141 17.977 1.00 95.75 96 MET A O 1
ATOM 739 N N . SER A 1 97 ? -10.211 -8.635 16.977 1.00 95.06 97 SER A N 1
ATOM 740 C CA . SER A 1 97 ? -9.276 -9.760 17.101 1.00 95.06 97 SER A CA 1
ATOM 741 C C . SER A 1 97 ? -8.048 -9.553 16.213 1.00 95.06 97 SER A C 1
ATOM 743 O O . SER A 1 97 ? -6.920 -9.722 16.673 1.00 95.06 97 SER A O 1
ATOM 745 N N . ALA A 1 98 ? -8.243 -9.101 14.971 1.00 94.81 98 ALA A N 1
ATOM 746 C CA . ALA A 1 98 ? -7.146 -8.781 14.061 1.00 94.81 98 ALA A CA 1
ATOM 747 C C . ALA A 1 98 ? -6.266 -7.633 14.589 1.00 94.81 98 ALA A C 1
ATOM 749 O O . ALA A 1 98 ? -5.044 -7.760 14.602 1.00 94.81 98 ALA A O 1
ATOM 750 N N . ILE A 1 99 ? -6.870 -6.554 15.102 1.00 92.88 99 ILE A N 1
ATOM 751 C CA . ILE A 1 99 ? -6.140 -5.433 15.717 1.00 92.88 99 ILE A CA 1
ATOM 752 C C . ILE A 1 99 ? -5.341 -5.909 16.933 1.00 92.88 99 ILE A C 1
ATOM 754 O O . ILE A 1 99 ? -4.173 -5.549 17.073 1.00 92.88 99 ILE A O 1
ATOM 758 N N . LYS A 1 100 ? -5.940 -6.737 17.802 1.00 90.81 100 LYS A N 1
ATOM 759 C CA . LYS A 1 100 ? -5.241 -7.302 18.965 1.00 90.81 100 LYS A CA 1
ATOM 760 C C . LYS A 1 100 ? -4.029 -8.117 18.530 1.00 90.81 100 LYS A C 1
ATOM 762 O O . LYS A 1 100 ? -2.957 -7.909 19.083 1.00 90.81 100 LYS A O 1
ATOM 767 N N . LYS A 1 101 ? -4.182 -8.987 17.526 1.00 89.44 101 LYS A N 1
ATOM 768 C CA . LYS A 1 101 ? -3.062 -9.746 16.957 1.00 89.44 101 LYS A CA 1
ATOM 769 C C . LYS A 1 101 ? -1.947 -8.792 16.526 1.00 89.44 101 LYS A C 1
ATOM 771 O O . LYS A 1 101 ? -0.835 -8.916 17.022 1.00 89.44 101 LYS A O 1
ATOM 776 N N . VAL A 1 102 ? -2.247 -7.807 15.676 1.00 88.56 102 VAL A N 1
ATOM 777 C CA . VAL A 1 102 ? -1.243 -6.862 15.145 1.00 88.56 102 VAL A CA 1
ATOM 778 C C . VAL A 1 102 ? -0.562 -6.043 16.248 1.00 88.56 102 VAL A C 1
ATOM 780 O O . VAL A 1 102 ? 0.630 -5.782 16.166 1.00 88.56 102 VAL A O 1
ATOM 783 N N . ARG A 1 103 ? -1.267 -5.670 17.321 1.00 85.69 103 ARG A N 1
ATOM 784 C CA . ARG A 1 103 ? -0.655 -4.943 18.450 1.00 85.69 103 ARG A CA 1
ATOM 785 C C . ARG A 1 103 ? 0.320 -5.786 19.269 1.00 85.69 103 ARG A C 1
ATOM 787 O O . ARG A 1 103 ? 1.241 -5.231 19.854 1.00 85.69 103 ARG A O 1
ATOM 794 N N . VAL A 1 104 ? 0.123 -7.103 19.332 1.00 80.12 104 VAL A N 1
ATOM 795 C CA . VAL A 1 104 ? 1.006 -8.004 20.092 1.00 80.12 104 VAL A CA 1
ATOM 796 C C . VAL A 1 104 ? 2.366 -8.174 19.407 1.00 80.12 104 VAL A C 1
ATOM 798 O O . VAL A 1 104 ? 3.337 -8.504 20.079 1.00 80.12 104 VAL A O 1
ATOM 801 N N . SER A 1 105 ? 2.487 -7.885 18.105 1.00 70.75 105 SER A N 1
ATOM 802 C CA . SER A 1 105 ? 3.758 -8.045 17.386 1.00 70.75 105 SER A CA 1
ATOM 803 C C . SER A 1 105 ? 4.813 -6.969 17.689 1.00 70.75 105 SER A C 1
ATOM 805 O O . SER A 1 105 ? 5.912 -7.063 17.152 1.00 70.75 105 SER A O 1
ATOM 807 N N . GLY A 1 106 ? 4.532 -5.951 18.517 1.00 65.00 106 GLY A N 1
ATOM 808 C CA . GLY A 1 106 ? 5.568 -5.018 18.980 1.00 65.00 106 GLY A CA 1
ATOM 809 C C . GLY A 1 106 ? 5.069 -3.845 19.845 1.00 65.00 106 GLY A C 1
ATOM 810 O O . GLY A 1 106 ? 3.960 -3.347 19.634 1.00 65.00 106 GLY A O 1
ATOM 811 N N . PRO A 1 107 ? 5.872 -3.358 20.814 1.00 54.81 107 PRO A N 1
ATOM 812 C CA . PRO A 1 107 ? 5.514 -2.215 21.657 1.00 54.81 107 PRO A CA 1
ATOM 813 C C . PRO A 1 107 ? 5.493 -0.893 20.860 1.00 54.81 107 PRO A C 1
ATOM 815 O O . PRO A 1 107 ? 6.330 -0.671 19.991 1.00 54.81 107 PRO A O 1
ATOM 818 N N . ARG A 1 108 ? 4.548 0.010 21.183 1.00 63.56 108 ARG A N 1
ATOM 819 C CA . ARG A 1 108 ? 4.321 1.327 20.526 1.00 63.56 108 ARG A CA 1
ATOM 820 C C . ARG A 1 108 ? 3.945 1.274 19.033 1.00 63.56 108 ARG A C 1
ATOM 822 O O . ARG A 1 108 ? 4.201 2.218 18.290 1.00 63.56 108 ARG A O 1
ATOM 829 N N . MET A 1 109 ? 3.295 0.196 18.606 1.00 75.12 109 MET A N 1
ATOM 830 C CA . MET A 1 109 ? 2.861 -0.002 17.224 1.00 75.12 109 MET A CA 1
ATOM 831 C C . MET A 1 109 ? 1.544 0.730 16.920 1.00 75.12 109 MET A C 1
ATOM 833 O O . MET A 1 109 ? 0.531 0.493 17.586 1.00 75.12 109 MET A O 1
ATOM 837 N N . SER A 1 110 ? 1.536 1.576 15.888 1.00 88.50 110 SER A N 1
ATOM 838 C CA . SER A 1 110 ? 0.280 2.064 15.309 1.00 88.50 110 SER A CA 1
ATOM 839 C C . SER A 1 110 ? -0.324 0.985 14.411 1.00 88.50 110 SER A C 1
ATOM 841 O O . SER A 1 110 ? 0.395 0.179 13.820 1.00 88.50 110 SER A O 1
ATOM 843 N N . VAL A 1 111 ? -1.651 0.954 14.298 1.00 92.62 111 VAL A N 1
ATOM 844 C CA . VAL A 1 111 ? -2.347 -0.042 13.467 1.00 92.62 111 VAL A CA 1
ATOM 845 C C . VAL A 1 111 ? -3.052 0.652 12.318 1.00 92.62 111 VAL A C 1
ATOM 847 O O . VAL A 1 111 ? -3.908 1.499 12.547 1.00 92.62 111 VAL A O 1
ATOM 850 N N . ILE A 1 112 ? -2.717 0.274 11.091 1.00 95.19 112 ILE A N 1
ATOM 851 C CA . ILE A 1 112 ? -3.417 0.706 9.885 1.00 95.19 112 ILE A CA 1
ATOM 852 C C . ILE A 1 112 ? -4.592 -0.245 9.650 1.00 95.19 112 ILE A C 1
ATOM 854 O O . ILE A 1 112 ? -4.416 -1.465 9.652 1.00 95.19 112 ILE A O 1
ATOM 858 N N . VAL A 1 113 ? -5.775 0.309 9.403 1.00 97.12 113 VAL A N 1
ATOM 859 C CA . VAL A 1 113 ? -6.949 -0.409 8.903 1.00 97.12 113 VAL A CA 1
ATOM 860 C C . VAL A 1 113 ? -7.280 0.162 7.533 1.00 97.12 113 VAL A C 1
ATOM 862 O O . VAL A 1 113 ? -7.615 1.335 7.406 1.00 97.12 113 VAL A O 1
ATOM 865 N N . GLN A 1 114 ? -7.140 -0.653 6.494 1.00 97.62 114 GLN A N 1
ATOM 866 C CA . GLN A 1 114 ? -7.196 -0.201 5.108 1.00 97.62 114 GLN A CA 1
ATOM 867 C C . GLN A 1 114 ? -8.171 -1.049 4.295 1.00 97.62 114 GLN A C 1
ATOM 869 O O . GLN A 1 114 ? -8.226 -2.263 4.459 1.00 97.62 114 GLN A O 1
ATOM 874 N N . THR A 1 115 ? -8.930 -0.423 3.402 1.00 97.75 115 THR A N 1
ATOM 875 C CA . THR A 1 115 ? -9.857 -1.087 2.477 1.00 97.75 115 THR A CA 1
ATOM 876 C C . THR A 1 115 ? -9.159 -2.230 1.744 1.00 97.75 115 THR A C 1
ATOM 878 O O . THR A 1 115 ? -8.091 -2.050 1.157 1.00 97.75 115 THR A O 1
ATOM 881 N N . MET A 1 116 ? -9.766 -3.417 1.768 1.00 95.81 116 MET A N 1
ATOM 882 C CA . MET A 1 116 ? -9.220 -4.580 1.080 1.00 95.81 116 MET A CA 1
ATOM 883 C C . MET A 1 116 ? -9.496 -4.488 -0.421 1.00 95.81 116 MET A C 1
ATOM 885 O O . MET A 1 116 ? -10.649 -4.478 -0.851 1.00 95.81 116 MET A O 1
ATOM 889 N N . ILE A 1 117 ? -8.439 -4.510 -1.227 1.00 94.88 117 ILE A N 1
ATOM 890 C CA . ILE A 1 117 ? -8.559 -4.664 -2.677 1.00 94.88 117 ILE A CA 1
ATOM 891 C C . ILE A 1 117 ? -8.687 -6.151 -3.012 1.00 94.88 117 ILE A C 1
ATOM 893 O O . ILE A 1 117 ? -7.971 -6.979 -2.449 1.00 94.88 117 ILE A O 1
ATOM 897 N N . GLN A 1 118 ? -9.585 -6.488 -3.942 1.00 93.56 118 GLN A N 1
ATOM 898 C CA . GLN A 1 118 ? -9.670 -7.816 -4.557 1.00 93.56 118 GLN A CA 1
ATOM 899 C C . GLN A 1 118 ? -9.009 -7.774 -5.945 1.00 93.56 118 GLN A C 1
ATOM 901 O O . GLN A 1 118 ? -9.674 -7.444 -6.930 1.00 93.56 118 GLN A O 1
ATOM 906 N N . PRO A 1 119 ? -7.689 -8.018 -6.031 1.00 95.38 119 PRO A N 1
ATOM 907 C CA . PRO A 1 119 ? -6.934 -7.882 -7.266 1.00 95.38 119 PRO A CA 1
ATOM 908 C C . PRO A 1 119 ? -7.135 -9.045 -8.238 1.00 95.38 119 PRO A C 1
ATOM 910 O O . PRO A 1 119 ? -7.184 -10.211 -7.846 1.00 95.38 119 PRO A O 1
ATOM 913 N N . THR A 1 120 ? -7.097 -8.725 -9.532 1.00 95.38 120 THR A N 1
ATOM 914 C CA . THR A 1 120 ? -6.783 -9.701 -10.582 1.00 95.38 120 THR A CA 1
ATOM 915 C C . THR A 1 120 ? -5.308 -10.093 -10.497 1.00 95.38 120 THR A C 1
ATOM 917 O O . THR A 1 120 ? -4.984 -11.280 -10.545 1.00 95.38 120 THR A O 1
ATOM 920 N N . TYR A 1 121 ? -4.426 -9.102 -10.317 1.00 95.19 121 TYR A N 1
ATOM 921 C CA . TYR A 1 121 ? -2.989 -9.295 -10.120 1.00 95.19 121 TYR A CA 1
ATOM 922 C C . TYR A 1 121 ? -2.467 -8.441 -8.973 1.00 95.19 121 TYR A C 1
ATOM 924 O O . TYR A 1 121 ? -2.925 -7.317 -8.787 1.00 95.19 121 TYR A O 1
ATOM 932 N N . ALA A 1 122 ? -1.483 -8.942 -8.246 1.00 95.25 122 ALA A N 1
ATOM 933 C CA . ALA A 1 122 ? -0.737 -8.170 -7.265 1.00 95.25 122 ALA A CA 1
ATOM 934 C C . ALA A 1 122 ? 0.733 -8.578 -7.292 1.00 95.25 122 ALA A C 1
ATOM 936 O O . ALA A 1 122 ? 1.077 -9.660 -7.781 1.00 95.25 122 ALA A O 1
ATOM 937 N N . GLY A 1 123 ? 1.585 -7.729 -6.734 1.00 94.12 123 GLY A N 1
ATOM 938 C CA . GLY A 1 123 ? 2.976 -8.074 -6.505 1.00 94.12 123 GLY A CA 1
ATOM 939 C C . GLY A 1 123 ? 3.847 -6.882 -6.186 1.00 94.12 123 GLY A C 1
ATOM 940 O O . GLY A 1 123 ? 3.388 -5.946 -5.532 1.00 94.12 123 GLY A O 1
ATOM 941 N N . VAL A 1 124 ? 5.103 -6.954 -6.618 1.00 94.69 124 VAL A N 1
ATOM 942 C CA . VAL A 1 124 ? 6.126 -5.947 -6.326 1.00 94.69 124 VAL A CA 1
ATOM 943 C C . VAL A 1 124 ? 6.674 -5.332 -7.606 1.00 94.69 124 VAL A C 1
ATOM 945 O O . VAL A 1 124 ? 6.633 -5.948 -8.676 1.00 94.69 124 VAL A O 1
ATOM 948 N N . ALA A 1 125 ? 7.133 -4.090 -7.517 1.00 95.69 125 ALA A N 1
ATOM 949 C CA . ALA A 1 125 ? 7.809 -3.395 -8.599 1.00 95.69 125 ALA A CA 1
ATOM 950 C C . ALA A 1 125 ? 9.002 -2.608 -8.053 1.00 95.69 125 ALA A C 1
ATOM 952 O O . ALA A 1 125 ? 8.834 -1.744 -7.194 1.00 95.69 125 ALA A O 1
ATOM 953 N N . PHE A 1 126 ? 10.184 -2.866 -8.601 1.00 95.56 126 PHE A N 1
ATOM 954 C CA . PHE A 1 126 ? 11.424 -2.181 -8.257 1.00 95.56 126 PHE A CA 1
ATOM 955 C C . PHE A 1 126 ? 11.806 -1.226 -9.384 1.00 95.56 126 PHE A C 1
ATOM 957 O O . PHE A 1 126 ? 11.882 -1.636 -10.543 1.00 95.56 126 PHE A O 1
ATOM 964 N N . SER A 1 127 ? 12.086 0.041 -9.068 1.00 95.44 127 SER A N 1
ATOM 965 C CA . SER A 1 127 ? 12.529 1.026 -10.072 1.00 95.44 127 SER A CA 1
ATOM 966 C C . SER A 1 127 ? 13.953 0.791 -10.581 1.00 95.44 127 SER A C 1
ATOM 968 O O . SER A 1 127 ? 14.382 1.451 -11.525 1.00 95.44 127 SER A O 1
ATOM 970 N N . LYS A 1 128 ? 14.675 -0.134 -9.956 1.00 93.19 128 LYS A N 1
ATOM 971 C CA . LYS A 1 128 ? 16.048 -0.533 -10.243 1.00 93.19 128 LYS A CA 1
ATOM 972 C C . LYS A 1 128 ? 16.130 -2.041 -10.059 1.00 93.19 128 LYS A C 1
ATOM 974 O O . LYS A 1 128 ? 15.535 -2.558 -9.114 1.00 93.19 128 LYS A O 1
ATOM 979 N N . ASN A 1 129 ? 16.883 -2.741 -10.903 1.00 91.94 129 ASN A N 1
ATOM 980 C CA . ASN A 1 129 ? 17.072 -4.176 -10.733 1.00 91.94 129 ASN A CA 1
ATOM 981 C C . ASN A 1 129 ? 17.823 -4.459 -9.415 1.00 91.94 129 ASN A C 1
ATOM 983 O O . ASN A 1 129 ? 18.978 -4.043 -9.286 1.00 91.94 129 ASN A O 1
ATOM 987 N N . PRO A 1 130 ? 17.201 -5.155 -8.441 1.00 87.06 130 PRO A N 1
ATOM 988 C CA . PRO A 1 130 ? 17.803 -5.377 -7.128 1.00 87.06 130 PRO A CA 1
ATOM 989 C C . PRO A 1 130 ? 18.925 -6.427 -7.152 1.00 87.06 130 PRO A C 1
ATOM 991 O O . PRO A 1 130 ? 19.654 -6.546 -6.178 1.00 87.06 130 PRO A O 1
ATOM 994 N N . VAL A 1 131 ? 19.072 -7.181 -8.250 1.00 88.62 131 VAL A N 1
ATOM 995 C CA . VAL A 1 131 ? 20.118 -8.205 -8.420 1.00 88.62 131 VAL A CA 1
ATOM 996 C C . VAL A 1 131 ? 21.330 -7.623 -9.146 1.00 88.62 131 VAL A C 1
ATOM 998 O O . VAL A 1 131 ? 22.454 -7.749 -8.679 1.00 88.62 131 VAL A O 1
ATOM 1001 N N . THR A 1 132 ? 21.112 -6.970 -10.290 1.00 90.50 132 THR A N 1
ATOM 1002 C CA . THR A 1 132 ? 22.205 -6.445 -11.135 1.00 90.50 132 THR A CA 1
ATOM 1003 C C . THR A 1 132 ? 22.581 -5.007 -10.806 1.00 90.50 132 THR A C 1
ATOM 1005 O O . THR A 1 132 ? 23.515 -4.462 -11.386 1.00 90.50 132 THR A O 1
ATOM 1008 N N . ASN A 1 133 ? 21.835 -4.356 -9.910 1.00 88.94 133 ASN A N 1
ATOM 1009 C CA . ASN A 1 133 ? 21.987 -2.946 -9.572 1.00 88.94 133 ASN A CA 1
ATOM 1010 C C . ASN A 1 133 ? 21.663 -1.971 -10.730 1.00 88.94 133 ASN A C 1
ATOM 1012 O O . ASN A 1 133 ? 21.861 -0.760 -10.584 1.00 88.94 133 ASN A O 1
ATOM 1016 N N . ASN A 1 134 ? 21.154 -2.464 -11.867 1.00 90.88 134 ASN A N 1
ATOM 1017 C CA . ASN A 1 134 ? 20.905 -1.662 -13.064 1.00 90.88 134 ASN A CA 1
ATOM 1018 C C . ASN A 1 134 ? 19.707 -0.712 -12.871 1.00 90.88 134 ASN A C 1
ATOM 1020 O O . ASN A 1 134 ? 18.563 -1.145 -12.726 1.00 90.88 134 ASN A O 1
ATOM 1024 N N . LYS A 1 135 ? 19.963 0.603 -12.903 1.00 90.31 135 LYS A N 1
ATOM 1025 C CA . LYS A 1 135 ? 18.943 1.660 -12.736 1.00 90.31 135 LYS A CA 1
ATOM 1026 C C . LYS A 1 135 ? 18.043 1.849 -13.961 1.00 90.31 135 LYS A C 1
ATOM 1028 O O . LYS A 1 135 ? 17.011 2.512 -13.859 1.00 90.31 135 LYS A O 1
ATOM 1033 N N . ASN A 1 136 ? 18.416 1.278 -15.104 1.00 89.69 136 ASN A N 1
ATOM 1034 C CA . ASN A 1 136 ? 17.638 1.362 -16.340 1.00 89.69 136 ASN A CA 1
ATOM 1035 C C . ASN A 1 136 ? 16.616 0.226 -16.474 1.00 89.69 136 ASN A C 1
ATOM 1037 O O . ASN A 1 136 ? 15.762 0.280 -17.357 1.00 89.69 136 ASN A O 1
ATOM 1041 N N . GLU A 1 137 ? 16.684 -0.766 -15.586 1.00 92.31 137 GLU A N 1
ATOM 1042 C CA . GLU A 1 137 ? 15.787 -1.915 -15.546 1.00 92.31 137 GLU A CA 1
ATOM 1043 C C . GLU A 1 137 ? 14.768 -1.757 -14.421 1.00 92.31 137 GLU A C 1
ATOM 1045 O O . GLU A 1 137 ? 15.118 -1.684 -13.241 1.00 92.31 137 GLU A O 1
ATOM 1050 N N . ILE A 1 138 ? 13.491 -1.751 -14.793 1.00 93.88 138 ILE A N 1
ATOM 1051 C CA . ILE A 1 138 ? 12.379 -1.858 -13.853 1.00 93.88 138 ILE A CA 1
ATOM 1052 C C . ILE A 1 138 ? 12.001 -3.330 -13.774 1.00 93.88 138 ILE A C 1
ATOM 1054 O O . ILE A 1 138 ? 11.712 -3.962 -14.794 1.00 93.88 138 ILE A O 1
ATOM 1058 N N . ILE A 1 139 ? 11.983 -3.872 -12.562 1.00 94.69 139 ILE A N 1
ATOM 1059 C CA . ILE A 1 139 ? 11.583 -5.256 -12.321 1.00 94.69 139 ILE A CA 1
ATOM 1060 C C . ILE A 1 139 ? 10.163 -5.257 -11.788 1.00 94.69 139 ILE A C 1
ATOM 1062 O O . ILE A 1 139 ? 9.893 -4.618 -10.778 1.00 94.69 139 ILE A O 1
ATOM 1066 N N . ILE A 1 140 ? 9.264 -5.978 -12.453 1.00 94.94 140 ILE A N 1
ATOM 1067 C CA . ILE A 1 140 ? 7.890 -6.182 -11.990 1.00 94.94 140 ILE A CA 1
ATOM 1068 C C . ILE A 1 140 ? 7.666 -7.674 -11.801 1.00 94.94 140 ILE A C 1
ATOM 1070 O O . ILE A 1 140 ? 7.851 -8.460 -12.728 1.00 94.94 140 ILE A O 1
ATOM 1074 N N . GLU A 1 141 ? 7.215 -8.056 -10.616 1.00 94.25 141 GLU A N 1
ATOM 1075 C CA . GLU A 1 141 ? 6.812 -9.421 -10.303 1.00 94.25 141 GLU A CA 1
ATOM 1076 C C . GLU A 1 141 ? 5.324 -9.451 -9.995 1.00 94.25 141 GLU A C 1
ATOM 1078 O O . GLU A 1 141 ? 4.821 -8.638 -9.220 1.00 94.25 141 GLU A O 1
ATOM 1083 N N . ALA A 1 142 ? 4.609 -10.378 -10.628 1.00 93.75 142 ALA A N 1
ATOM 1084 C CA . ALA A 1 142 ? 3.160 -10.452 -10.546 1.00 93.75 142 ALA A CA 1
ATOM 1085 C C . ALA A 1 142 ? 2.674 -11.878 -10.291 1.00 93.75 142 ALA A C 1
ATOM 1087 O O . ALA A 1 142 ? 3.118 -12.832 -10.935 1.00 93.75 142 ALA A O 1
ATOM 1088 N N . VAL A 1 143 ? 1.673 -12.001 -9.421 1.00 92.38 143 VAL A N 1
ATOM 1089 C CA . VAL A 1 143 ? 0.858 -13.211 -9.254 1.00 92.38 143 VAL A CA 1
ATOM 1090 C C . VAL A 1 143 ? -0.608 -12.896 -9.470 1.00 92.38 143 VAL A C 1
ATOM 1092 O O . VAL A 1 143 ? -1.058 -11.770 -9.268 1.00 92.38 143 VAL A O 1
ATOM 1095 N N . ARG A 1 144 ? -1.375 -13.914 -9.867 1.00 91.44 144 ARG A N 1
ATOM 1096 C CA . ARG A 1 144 ? -2.834 -13.820 -9.928 1.00 91.44 144 ARG A CA 1
ATOM 1097 C C . ARG A 1 144 ? -3.419 -13.893 -8.513 1.00 91.44 144 ARG A C 1
ATOM 1099 O O . ARG A 1 144 ? -3.107 -14.825 -7.764 1.00 91.44 144 ARG A O 1
ATOM 1106 N N . GLY A 1 145 ? -4.306 -12.957 -8.184 1.00 91.19 145 GLY A N 1
ATOM 1107 C CA . GLY A 1 145 ? -4.911 -12.828 -6.856 1.00 91.19 145 GLY A CA 1
ATOM 1108 C C . GLY A 1 145 ? -4.039 -12.047 -5.865 1.00 91.19 145 GLY A C 1
ATOM 1109 O O . GLY A 1 145 ? -3.339 -11.115 -6.247 1.00 91.19 145 GLY A O 1
ATOM 1110 N N . LEU A 1 146 ? -4.125 -12.395 -4.577 1.00 87.69 146 LEU A N 1
ATOM 1111 C CA . LEU A 1 146 ? -3.491 -11.650 -3.482 1.00 87.69 146 LEU A CA 1
ATOM 1112 C C . LEU A 1 146 ? -1.960 -11.777 -3.470 1.00 87.69 146 LEU A C 1
ATOM 1114 O O . LEU A 1 146 ? -1.412 -12.870 -3.614 1.00 87.69 146 LEU A O 1
ATOM 1118 N N . GLY A 1 147 ? -1.282 -10.659 -3.192 1.00 75.56 147 GLY A N 1
ATOM 1119 C CA . GLY A 1 147 ? 0.183 -10.565 -3.144 1.00 75.56 147 GLY A CA 1
ATOM 1120 C C . GLY A 1 147 ? 0.843 -11.298 -1.969 1.00 75.56 147 GLY A C 1
ATOM 1121 O O . GLY A 1 147 ? 2.044 -11.529 -1.998 1.00 75.56 147 GLY A O 1
ATOM 1122 N N . GLU A 1 148 ? 0.087 -11.752 -0.966 1.00 71.44 148 GLU A N 1
ATOM 1123 C CA . GLU A 1 148 ? 0.623 -12.532 0.167 1.00 71.44 148 GLU A CA 1
ATOM 1124 C C . GLU A 1 148 ? 1.338 -13.817 -0.291 1.00 71.44 148 GLU A C 1
ATOM 1126 O O . GLU A 1 148 ? 2.315 -14.266 0.311 1.00 71.44 148 GLU A O 1
ATOM 1131 N N . SER A 1 149 ? 0.889 -14.394 -1.412 1.00 59.38 149 SER A N 1
ATOM 1132 C CA . SER A 1 149 ? 1.516 -15.581 -2.006 1.00 59.38 149 SER A CA 1
ATOM 1133 C C . SER A 1 149 ? 2.936 -15.319 -2.521 1.00 59.38 149 SER A C 1
ATOM 1135 O O . SER A 1 149 ? 3.708 -16.268 -2.626 1.00 59.38 149 SER A O 1
ATOM 1137 N N . LEU A 1 150 ? 3.269 -14.060 -2.840 1.00 58.62 150 LEU A N 1
ATOM 1138 C CA . LEU A 1 150 ? 4.614 -13.662 -3.258 1.00 58.62 150 LEU A CA 1
ATOM 1139 C C . LEU A 1 150 ? 5.555 -13.547 -2.073 1.00 58.62 150 LEU A C 1
ATOM 1141 O O . LEU A 1 150 ? 6.623 -14.14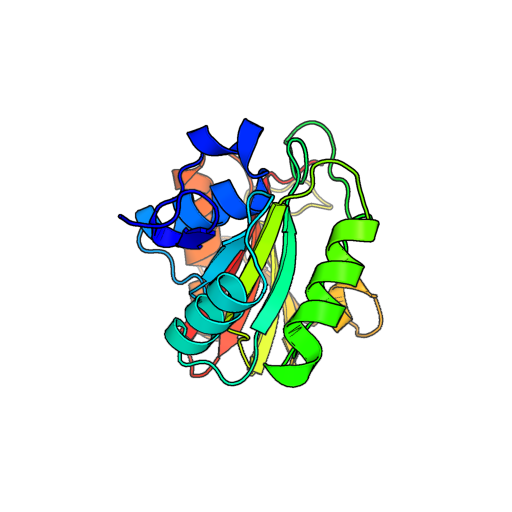6 -2.076 1.00 58.62 150 LEU A O 1
ATOM 1145 N N . VAL A 1 151 ? 5.118 -12.839 -1.033 1.00 58.69 151 VAL A N 1
ATOM 1146 C CA . VAL A 1 151 ? 5.921 -12.623 0.177 1.00 58.69 151 VAL A CA 1
ATOM 1147 C C . VAL A 1 151 ? 6.199 -13.944 0.904 1.00 58.69 151 VAL A C 1
ATOM 1149 O O . VAL A 1 151 ? 7.261 -14.119 1.487 1.00 58.69 151 VAL A O 1
ATOM 1152 N N . SER A 1 152 ? 5.266 -14.900 0.833 1.00 60.25 152 SER A N 1
ATOM 1153 C CA . SER A 1 152 ? 5.421 -16.234 1.430 1.00 60.25 152 SER A CA 1
ATOM 1154 C C . SER A 1 152 ? 6.164 -17.253 0.553 1.00 60.25 152 SER A C 1
ATOM 1156 O O . SER A 1 152 ? 6.324 -18.392 0.984 1.00 60.25 152 SER A O 1
ATOM 1158 N N . GLY A 1 153 ? 6.575 -16.895 -0.673 1.00 61.56 153 GLY A N 1
ATOM 1159 C CA . GLY A 1 153 ? 7.281 -17.797 -1.598 1.00 61.56 153 GLY A CA 1
ATOM 1160 C C . GLY A 1 153 ? 6.448 -18.972 -2.132 1.00 61.56 153 GLY A C 1
ATOM 1161 O O . GLY A 1 153 ? 6.985 -19.882 -2.753 1.00 61.56 153 GLY A O 1
ATOM 1162 N N . LYS A 1 154 ? 5.127 -18.977 -1.906 1.00 60.97 154 LYS A N 1
ATOM 1163 C CA . LYS A 1 154 ? 4.234 -20.104 -2.243 1.00 60.97 154 LYS A CA 1
ATOM 1164 C C . LYS A 1 154 ? 3.875 -20.193 -3.725 1.00 60.97 154 LYS A C 1
ATOM 1166 O O . LYS A 1 154 ? 3.330 -21.202 -4.163 1.00 60.97 154 LYS A O 1
ATOM 1171 N N . LYS A 1 155 ? 4.105 -19.125 -4.490 1.00 70.62 155 LYS A N 1
ATOM 1172 C CA . LYS A 1 155 ? 3.852 -19.075 -5.932 1.00 70.62 155 LYS A CA 1
ATOM 1173 C C . LYS A 1 155 ? 5.042 -18.458 -6.640 1.00 70.62 155 LYS A C 1
ATOM 1175 O O . LYS A 1 155 ? 5.515 -17.408 -6.219 1.00 70.62 155 LYS A O 1
ATOM 1180 N N . THR A 1 156 ? 5.442 -19.053 -7.757 1.00 76.69 156 THR A N 1
ATOM 1181 C CA . THR A 1 156 ? 6.425 -18.461 -8.664 1.00 76.69 156 THR A CA 1
ATOM 1182 C C . THR A 1 156 ? 5.801 -17.240 -9.351 1.00 76.69 156 THR A C 1
ATOM 1184 O O . THR A 1 156 ? 4.829 -17.406 -10.099 1.00 76.69 156 THR A O 1
ATOM 1187 N N . PRO A 1 157 ? 6.288 -16.008 -9.103 1.00 87.75 157 PRO A N 1
ATOM 1188 C CA . PRO A 1 157 ? 5.826 -14.848 -9.851 1.00 87.75 157 PRO A CA 1
ATOM 1189 C C . PRO A 1 157 ? 6.144 -14.982 -11.330 1.00 87.75 157 PRO A C 1
ATOM 1191 O O . PRO A 1 157 ? 7.191 -15.502 -11.717 1.00 87.75 157 PRO A O 1
ATOM 1194 N N . ARG A 1 158 ? 5.305 -14.367 -12.164 1.00 91.31 158 ARG A N 1
ATOM 1195 C CA . ARG A 1 158 ? 5.764 -13.954 -13.486 1.00 91.31 158 ARG A CA 1
ATOM 1196 C C . ARG A 1 158 ? 6.580 -12.678 -13.327 1.00 91.31 158 ARG A C 1
ATOM 1198 O O . ARG A 1 158 ? 6.058 -11.672 -12.843 1.00 91.31 158 ARG A O 1
ATOM 1205 N N . ARG A 1 159 ? 7.840 -12.732 -13.751 1.00 91.94 159 ARG A N 1
ATOM 1206 C CA . ARG A 1 159 ? 8.757 -11.593 -13.757 1.00 91.94 159 ARG A CA 1
ATOM 1207 C C . ARG A 1 159 ? 8.762 -10.919 -15.124 1.00 91.94 159 ARG A C 1
ATOM 1209 O O . ARG A 1 159 ? 8.802 -11.588 -16.154 1.00 91.94 159 ARG A O 1
ATOM 1216 N N . TYR A 1 160 ? 8.747 -9.596 -15.114 1.00 92.31 160 TYR A N 1
ATOM 1217 C CA . TYR A 1 160 ? 8.909 -8.739 -16.278 1.00 92.31 160 TYR A CA 1
ATOM 1218 C C . TYR A 1 160 ? 10.101 -7.822 -16.030 1.00 92.31 160 TYR A C 1
ATOM 1220 O O . TYR A 1 160 ? 10.224 -7.237 -14.951 1.00 92.31 160 TYR A O 1
ATOM 1228 N N . ILE A 1 161 ? 10.969 -7.706 -17.031 1.00 92.00 161 ILE A N 1
ATOM 1229 C CA . ILE A 1 161 ? 12.071 -6.746 -17.046 1.00 92.00 161 ILE A CA 1
ATOM 1230 C C . ILE A 1 161 ? 11.707 -5.705 -18.089 1.00 92.00 161 ILE A C 1
ATOM 1232 O O . ILE A 1 161 ? 11.512 -6.037 -19.257 1.00 92.00 161 ILE A O 1
ATOM 1236 N N . VAL A 1 162 ? 11.556 -4.461 -17.652 1.00 90.88 162 VAL A N 1
ATOM 1237 C CA . VAL A 1 162 ? 11.198 -3.349 -18.525 1.00 90.88 162 VAL A CA 1
ATOM 1238 C C . VAL A 1 162 ? 12.385 -2.402 -18.608 1.00 90.88 162 VAL A C 1
ATOM 1240 O O . VAL A 1 162 ? 12.770 -1.800 -17.605 1.00 90.88 162 VAL A O 1
ATOM 1243 N N . SER A 1 163 ? 12.929 -2.262 -19.815 1.00 86.06 163 SER A N 1
ATOM 1244 C CA . SER A 1 163 ? 14.088 -1.424 -20.125 1.00 86.06 163 SER A CA 1
ATOM 1245 C C . SER A 1 163 ? 13.766 -0.512 -21.305 1.00 86.06 163 SER A C 1
ATOM 1247 O O . SER A 1 163 ? 13.163 -0.955 -22.276 1.00 86.06 163 SER A O 1
ATOM 1249 N N . GLY A 1 164 ? 14.170 0.758 -21.227 1.00 70.19 164 GLY A N 1
ATOM 1250 C CA . GLY A 1 164 ? 14.218 1.661 -22.383 1.00 70.19 164 GLY A CA 1
ATOM 1251 C C . GLY A 1 164 ? 12.911 1.844 -23.163 1.00 70.19 164 GLY A C 1
ATOM 1252 O O . GLY A 1 164 ? 12.892 1.532 -24.343 1.00 70.19 164 GLY A O 1
ATOM 1253 N N . GLY A 1 165 ? 11.852 2.371 -22.527 1.00 62.44 165 GLY A N 1
ATOM 1254 C CA . GLY A 1 165 ? 10.668 3.015 -23.147 1.00 62.44 165 GLY A CA 1
ATOM 1255 C C . GLY A 1 165 ? 9.790 2.204 -24.117 1.00 62.44 165 GLY A C 1
ATOM 1256 O O . GLY A 1 165 ? 8.648 2.587 -24.361 1.00 62.44 165 GLY A O 1
ATOM 1257 N N . ASN A 1 166 ? 10.286 1.095 -24.658 1.00 58.84 166 ASN A N 1
ATOM 1258 C CA . ASN A 1 166 ? 9.617 0.278 -25.649 1.00 58.84 166 ASN A CA 1
ATOM 1259 C C . ASN A 1 166 ? 8.908 -0.868 -24.933 1.00 58.84 166 ASN A C 1
ATOM 1261 O O . ASN A 1 166 ? 9.525 -1.720 -24.296 1.00 58.84 166 ASN A O 1
ATOM 1265 N N . HIS A 1 167 ? 7.582 -0.857 -25.007 1.00 66.88 167 HIS A N 1
ATOM 1266 C CA . HIS A 1 167 ? 6.708 -1.801 -24.308 1.00 66.88 167 HIS A CA 1
ATOM 1267 C C . HIS A 1 167 ? 5.957 -2.714 -25.286 1.00 66.88 167 HIS A C 1
ATOM 1269 O O . HIS A 1 167 ? 4.903 -3.260 -24.958 1.00 66.88 167 HIS A O 1
ATOM 1275 N N . THR A 1 168 ? 6.470 -2.873 -26.505 1.00 61.25 168 THR A N 1
ATOM 1276 C CA . THR A 1 168 ? 5.843 -3.678 -27.557 1.00 61.25 168 THR A CA 1
ATOM 1277 C C . THR A 1 168 ? 5.662 -5.123 -27.074 1.00 61.25 168 THR A C 1
ATOM 1279 O O . THR A 1 168 ? 6.588 -5.725 -26.536 1.00 61.25 168 THR A O 1
ATOM 1282 N N . GLY A 1 169 ? 4.445 -5.667 -27.185 1.00 70.25 169 GLY A N 1
ATOM 1283 C CA . GLY A 1 169 ? 4.103 -7.017 -26.701 1.00 70.25 169 GLY A CA 1
ATOM 1284 C C . GLY A 1 169 ? 3.900 -7.153 -25.183 1.00 70.25 169 GLY A C 1
ATOM 1285 O O . GLY A 1 169 ? 3.581 -8.237 -24.696 1.00 70.25 169 GLY A O 1
ATOM 1286 N N . THR A 1 170 ? 4.042 -6.068 -24.417 1.00 82.56 170 THR A N 1
ATOM 1287 C CA . THR A 1 170 ? 3.865 -6.070 -22.961 1.00 82.56 170 THR A CA 1
ATOM 1288 C C . THR A 1 170 ? 2.423 -5.692 -22.590 1.00 82.56 170 THR A C 1
ATOM 1290 O O . THR A 1 170 ? 1.876 -4.753 -23.171 1.00 82.56 170 THR A O 1
ATOM 1293 N N . PRO A 1 171 ? 1.773 -6.366 -21.614 1.00 90.25 171 PRO A N 1
ATOM 1294 C CA . PRO A 1 171 ? 0.430 -5.984 -21.184 1.00 90.25 171 PRO A CA 1
ATOM 1295 C C . PRO A 1 171 ? 0.359 -4.508 -20.774 1.00 90.25 171 PRO A C 1
ATOM 1297 O O . PRO A 1 171 ? 1.218 -4.024 -20.039 1.00 90.25 171 PRO A O 1
ATOM 1300 N N . LEU A 1 172 ? -0.699 -3.798 -21.177 1.00 91.06 172 LEU A N 1
ATOM 1301 C CA . LEU A 1 172 ? -0.839 -2.355 -20.931 1.00 91.06 172 LEU A CA 1
ATOM 1302 C C . LEU A 1 172 ? -0.673 -1.967 -19.449 1.00 91.06 172 LEU A C 1
ATOM 1304 O O . LEU A 1 172 ? -0.119 -0.917 -19.132 1.00 91.06 172 LEU A O 1
ATOM 1308 N N . TRP A 1 173 ? -1.129 -2.815 -18.525 1.00 93.38 173 TRP A N 1
ATOM 1309 C CA . TRP A 1 173 ? -0.986 -2.574 -17.090 1.00 93.38 173 TRP A CA 1
ATOM 1310 C C . TRP A 1 173 ? 0.468 -2.677 -16.599 1.00 93.38 173 TRP A C 1
ATOM 1312 O O . TRP A 1 173 ? 0.821 -1.956 -15.671 1.00 93.38 173 TRP A O 1
ATOM 1322 N N . ILE A 1 174 ? 1.320 -3.496 -17.234 1.00 94.25 174 ILE A N 1
ATOM 1323 C CA . ILE A 1 174 ? 2.764 -3.551 -16.945 1.00 94.25 174 ILE A CA 1
ATOM 1324 C C . ILE A 1 174 ? 3.423 -2.245 -17.382 1.00 94.25 174 ILE A C 1
ATOM 1326 O O . ILE A 1 174 ? 4.160 -1.653 -16.600 1.00 94.25 174 ILE A O 1
ATOM 1330 N N . ALA A 1 175 ? 3.122 -1.760 -18.593 1.00 92.69 175 ALA A N 1
ATOM 1331 C CA . ALA A 1 175 ? 3.653 -0.486 -19.080 1.00 92.69 175 ALA A CA 1
ATOM 1332 C C . ALA A 1 175 ? 3.233 0.677 -18.162 1.00 92.69 175 ALA A C 1
ATOM 1334 O O . ALA A 1 175 ? 4.074 1.447 -17.704 1.00 92.69 175 ALA A O 1
ATOM 1335 N N . ARG A 1 176 ? 1.943 0.745 -17.796 1.00 94.06 176 ARG A N 1
ATOM 1336 C CA . ARG A 1 176 ? 1.417 1.744 -16.846 1.00 94.06 176 ARG A CA 1
ATOM 1337 C C . ARG A 1 176 ? 2.097 1.668 -15.479 1.00 94.06 176 ARG A C 1
ATOM 1339 O O . ARG A 1 176 ? 2.425 2.708 -14.911 1.00 94.06 176 ARG A O 1
ATOM 1346 N N . LEU A 1 177 ? 2.310 0.460 -14.956 1.00 95.81 177 LEU A N 1
ATOM 1347 C CA . LEU A 1 177 ? 2.993 0.255 -13.682 1.00 95.81 177 LEU A CA 1
ATOM 1348 C C . LEU A 1 177 ? 4.462 0.680 -13.764 1.00 95.81 177 LEU A C 1
ATOM 1350 O O . LEU A 1 177 ? 4.919 1.400 -12.888 1.00 95.81 177 LEU A O 1
ATOM 1354 N N . ALA A 1 178 ? 5.176 0.333 -14.835 1.00 94.75 178 ALA A N 1
ATOM 1355 C CA . ALA A 1 178 ? 6.555 0.763 -15.052 1.00 94.75 178 ALA A CA 1
ATOM 1356 C C . ALA A 1 178 ? 6.676 2.299 -15.100 1.00 94.75 178 ALA A C 1
ATOM 1358 O O . ALA A 1 178 ? 7.524 2.881 -14.417 1.00 94.75 178 ALA A O 1
ATOM 1359 N N . THR A 1 179 ? 5.780 2.974 -15.832 1.00 94.06 179 THR A N 1
ATOM 1360 C CA . THR A 1 179 ? 5.706 4.444 -15.853 1.00 94.06 179 THR A CA 1
ATOM 1361 C C . THR A 1 179 ? 5.440 5.017 -14.458 1.00 94.06 179 THR A C 1
ATOM 1363 O O . THR A 1 179 ? 6.103 5.971 -14.048 1.00 94.06 179 THR A O 1
ATOM 1366 N N . LEU A 1 180 ? 4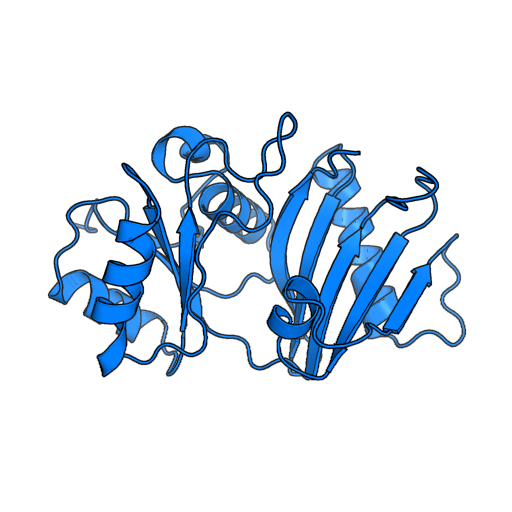.500 4.434 -13.705 1.00 95.75 180 LEU A N 1
ATOM 1367 C CA . LEU A 1 180 ? 4.185 4.848 -12.336 1.00 95.75 180 LEU A CA 1
ATOM 1368 C C . LEU A 1 180 ? 5.388 4.676 -11.397 1.00 95.75 180 LEU A C 1
ATOM 1370 O O . LEU A 1 180 ? 5.717 5.599 -10.656 1.00 95.75 180 LEU A O 1
ATOM 1374 N N . THR A 1 181 ? 6.077 3.538 -11.466 1.00 96.25 181 THR A N 1
ATOM 1375 C CA . THR A 1 181 ? 7.266 3.239 -10.662 1.00 96.25 181 THR A CA 1
ATOM 1376 C C . THR A 1 181 ? 8.383 4.252 -10.913 1.00 96.25 181 THR A C 1
ATOM 1378 O O . THR A 1 181 ? 8.932 4.802 -9.958 1.00 96.25 181 THR A O 1
ATOM 1381 N N . LYS A 1 182 ? 8.678 4.589 -12.177 1.00 94.38 182 LYS A N 1
ATOM 1382 C CA . LYS A 1 182 ? 9.669 5.633 -12.502 1.00 94.38 182 LYS A CA 1
ATOM 1383 C C . LYS A 1 182 ? 9.228 7.032 -12.095 1.00 94.38 182 LYS A C 1
ATOM 1385 O O . LYS A 1 182 ? 10.048 7.820 -11.626 1.00 94.38 182 LYS A O 1
ATOM 1390 N N . LYS A 1 183 ? 7.938 7.349 -12.233 1.00 95.56 183 LYS A N 1
ATOM 1391 C CA . LYS A 1 183 ? 7.383 8.616 -11.738 1.00 95.56 183 LYS A CA 1
ATOM 1392 C C . LYS A 1 183 ? 7.613 8.755 -10.232 1.00 95.56 183 LYS A C 1
ATOM 1394 O O . LYS A 1 183 ? 8.022 9.825 -9.789 1.00 95.56 183 LYS A O 1
ATOM 1399 N N . LEU A 1 184 ? 7.372 7.694 -9.463 1.00 96.25 184 LEU A N 1
ATOM 1400 C CA . LEU A 1 184 ? 7.572 7.683 -8.014 1.00 96.25 184 LEU A CA 1
ATOM 1401 C C . LEU A 1 184 ? 9.054 7.801 -7.645 1.00 96.25 184 LEU A C 1
ATOM 1403 O O . LEU A 1 184 ? 9.388 8.668 -6.847 1.00 96.25 184 LEU A O 1
ATOM 1407 N N . GLU A 1 185 ? 9.949 7.041 -8.283 1.00 95.88 185 GLU A N 1
ATOM 1408 C CA . GLU A 1 185 ? 11.405 7.201 -8.108 1.00 95.88 185 GLU A CA 1
ATOM 1409 C C . GLU A 1 185 ? 11.846 8.657 -8.320 1.00 95.88 185 GLU A C 1
ATOM 1411 O O . GLU A 1 185 ? 12.519 9.231 -7.466 1.00 95.88 185 GLU A O 1
ATOM 1416 N N . LYS A 1 186 ? 11.404 9.298 -9.411 1.00 95.31 186 LYS A N 1
ATOM 1417 C CA . LYS A 1 186 ? 11.721 10.708 -9.687 1.00 95.31 186 LYS A CA 1
ATOM 1418 C C . LYS A 1 186 ? 11.173 11.652 -8.613 1.00 95.31 186 LYS A C 1
ATOM 1420 O O . LYS A 1 186 ? 11.841 12.613 -8.250 1.00 95.31 186 LYS A O 1
ATOM 1425 N N . GLN A 1 187 ? 9.957 11.408 -8.128 1.00 94.88 187 GLN A N 1
ATOM 1426 C CA . GLN A 1 187 ? 9.313 12.253 -7.118 1.00 94.88 187 GLN A CA 1
ATOM 1427 C C . GLN A 1 187 ? 9.939 12.126 -5.728 1.00 94.88 187 GLN A C 1
ATOM 1429 O O . GLN A 1 187 ? 9.904 13.096 -4.972 1.00 94.88 187 GLN A O 1
ATOM 1434 N N . PHE A 1 188 ? 10.456 10.947 -5.387 1.00 93.38 188 PHE A N 1
ATOM 1435 C CA . PHE A 1 188 ? 11.047 10.666 -4.082 1.00 93.38 188 PHE A CA 1
ATOM 1436 C C . PHE A 1 188 ? 12.576 10.811 -4.065 1.00 93.38 188 PHE A C 1
ATOM 1438 O O . PHE A 1 188 ? 13.154 10.970 -2.994 1.00 93.38 188 PHE A O 1
ATOM 1445 N N . GLY A 1 189 ? 13.232 10.814 -5.229 1.00 94.75 189 GLY A N 1
ATOM 1446 C CA . GLY A 1 189 ? 14.674 11.043 -5.358 1.00 94.75 189 GLY A CA 1
ATOM 1447 C C . GLY A 1 189 ? 15.544 9.827 -5.028 1.00 94.75 189 GLY A C 1
ATOM 1448 O O . GLY A 1 189 ? 16.761 9.956 -4.923 1.00 94.75 189 GLY A O 1
ATOM 1449 N N . TYR A 1 190 ? 14.947 8.646 -4.872 1.00 93.69 190 TYR A N 1
ATOM 1450 C CA . TYR A 1 190 ? 15.645 7.390 -4.603 1.00 93.69 190 TYR A CA 1
ATOM 1451 C C . TYR A 1 190 ? 14.942 6.215 -5.294 1.00 93.69 190 TYR A C 1
ATOM 1453 O O . TYR A 1 190 ? 13.739 6.303 -5.555 1.00 93.69 190 TYR A O 1
ATOM 1461 N N . PRO A 1 191 ? 15.653 5.103 -5.571 1.00 95.31 191 PRO A N 1
ATOM 1462 C CA . PRO A 1 191 ? 15.024 3.912 -6.119 1.00 95.31 191 PRO A CA 1
ATOM 1463 C C . PRO A 1 191 ? 13.956 3.355 -5.179 1.00 95.31 191 PRO A C 1
ATOM 1465 O O . PRO A 1 191 ? 14.189 3.240 -3.975 1.00 95.31 191 PRO A O 1
ATOM 1468 N N . VAL A 1 192 ? 12.800 2.990 -5.728 1.00 95.62 192 VAL A N 1
ATOM 1469 C CA . VAL A 1 192 ? 11.622 2.564 -4.962 1.00 95.62 192 VAL A CA 1
ATOM 1470 C C . VAL A 1 192 ? 11.302 1.087 -5.176 1.00 95.62 192 VAL A C 1
ATOM 1472 O O . VAL A 1 192 ? 11.443 0.562 -6.280 1.00 95.62 192 VAL A O 1
ATOM 1475 N N . ASP A 1 193 ? 10.840 0.452 -4.105 1.00 94.31 193 ASP A N 1
ATOM 1476 C CA . ASP A 1 193 ? 10.168 -0.845 -4.057 1.00 94.31 193 ASP A CA 1
ATOM 1477 C C . ASP A 1 193 ? 8.692 -0.594 -3.710 1.00 94.31 193 ASP A C 1
ATOM 1479 O O . ASP A 1 193 ? 8.374 0.023 -2.687 1.00 94.31 193 ASP A O 1
ATOM 1483 N N . ILE A 1 194 ? 7.795 -1.008 -4.602 1.00 95.06 194 ILE A N 1
ATOM 1484 C CA . ILE A 1 194 ? 6.358 -0.759 -4.510 1.00 95.06 194 ILE A CA 1
ATOM 1485 C C . ILE A 1 194 ? 5.623 -2.089 -4.428 1.00 95.06 194 ILE A C 1
ATOM 1487 O O . ILE A 1 194 ? 5.703 -2.889 -5.357 1.00 95.06 194 ILE A O 1
ATOM 1491 N N . GLU A 1 195 ? 4.802 -2.267 -3.394 1.00 95.25 195 GLU A N 1
ATOM 1492 C CA . GLU A 1 195 ? 3.757 -3.293 -3.409 1.00 95.25 195 GLU A CA 1
ATOM 1493 C C . GLU A 1 195 ? 2.515 -2.728 -4.098 1.00 95.25 195 GLU A C 1
ATOM 1495 O O . GLU A 1 195 ? 2.036 -1.640 -3.757 1.00 95.25 195 GLU A O 1
ATOM 1500 N N . TRP A 1 196 ? 1.973 -3.465 -5.061 1.00 96.94 196 TRP A N 1
ATOM 1501 C CA . TRP A 1 196 ? 0.881 -2.999 -5.909 1.00 96.94 196 TRP A CA 1
ATOM 1502 C C . TRP A 1 196 ? -0.206 -4.059 -6.099 1.00 96.94 196 TRP A C 1
ATOM 1504 O O . TRP A 1 196 ? 0.014 -5.265 -5.966 1.00 96.94 196 TRP A O 1
ATOM 1514 N N . ALA A 1 197 ? -1.401 -3.587 -6.449 1.00 96.94 197 ALA A N 1
ATOM 1515 C CA . ALA A 1 197 ? -2.543 -4.404 -6.838 1.00 96.94 197 ALA A CA 1
ATOM 1516 C C . ALA A 1 197 ? -3.225 -3.821 -8.082 1.00 96.94 197 ALA A C 1
ATOM 1518 O O . ALA A 1 197 ? -3.397 -2.614 -8.199 1.00 96.94 197 ALA A O 1
ATOM 1519 N N . LEU A 1 198 ? -3.654 -4.683 -8.998 1.00 97.44 198 LEU A N 1
ATOM 1520 C CA . LEU A 1 198 ? -4.479 -4.350 -10.153 1.00 97.44 198 LEU A CA 1
ATOM 1521 C C . LEU A 1 198 ? -5.878 -4.930 -9.944 1.00 97.44 198 LEU A C 1
ATOM 1523 O O . LEU A 1 198 ? -6.051 -6.151 -9.952 1.00 97.44 198 LEU A O 1
ATOM 1527 N N . ALA A 1 199 ? -6.882 -4.069 -9.807 1.00 95.94 199 ALA A N 1
ATOM 1528 C CA . ALA A 1 199 ? -8.284 -4.465 -9.698 1.00 95.94 199 ALA A CA 1
ATOM 1529 C C . ALA A 1 199 ? -9.139 -3.588 -10.610 1.00 95.94 199 ALA A C 1
ATOM 1531 O O . ALA A 1 199 ? -8.949 -2.377 -10.645 1.00 95.94 199 ALA A O 1
ATOM 1532 N N . LYS A 1 200 ? -10.067 -4.188 -11.368 1.00 92.94 200 LYS A N 1
ATOM 1533 C CA . LYS A 1 200 ? -10.966 -3.460 -12.290 1.00 92.94 200 LYS A CA 1
ATOM 1534 C C . LYS A 1 200 ? -10.221 -2.451 -13.192 1.00 92.94 200 LYS A C 1
ATOM 1536 O O . LYS A 1 200 ? -10.669 -1.329 -13.390 1.00 92.94 200 LYS A O 1
ATOM 1541 N N . ASN A 1 201 ? -9.059 -2.856 -13.716 1.00 90.62 201 ASN A N 1
ATOM 1542 C CA . ASN A 1 201 ? -8.168 -2.037 -14.554 1.00 90.62 201 ASN A CA 1
ATOM 1543 C C . ASN A 1 201 ? -7.563 -0.786 -13.871 1.00 90.62 201 ASN A C 1
ATOM 1545 O O . ASN A 1 201 ? -7.000 0.075 -14.548 1.00 90.62 201 ASN A O 1
ATOM 1549 N N . GLN A 1 202 ? -7.643 -0.692 -12.542 1.00 95.62 202 GLN A N 1
ATOM 1550 C CA . GLN A 1 202 ? -7.018 0.352 -11.734 1.00 95.62 202 GLN A CA 1
ATOM 1551 C C . GLN A 1 202 ? -5.827 -0.212 -10.958 1.00 95.62 202 GLN A C 1
ATOM 1553 O O . GLN A 1 202 ? -5.923 -1.271 -10.332 1.00 95.62 202 GLN A O 1
ATOM 1558 N N . LEU A 1 203 ? -4.702 0.504 -11.011 1.00 97.50 203 LEU A N 1
ATOM 1559 C CA . LEU A 1 203 ? -3.518 0.215 -10.204 1.00 97.50 203 LEU A CA 1
ATOM 1560 C C . LEU A 1 203 ? -3.664 0.893 -8.845 1.00 97.50 203 LEU A C 1
ATOM 1562 O O . LEU A 1 203 ? -3.933 2.091 -8.784 1.00 97.50 203 LEU A O 1
ATOM 1566 N N . TYR A 1 204 ? -3.459 0.125 -7.786 1.00 97.94 204 TYR A N 1
ATOM 1567 C CA . TYR A 1 204 ? -3.411 0.575 -6.405 1.00 97.94 204 TYR A CA 1
ATOM 1568 C C . TYR A 1 204 ? -2.000 0.386 -5.864 1.00 97.94 204 TYR A C 1
ATOM 1570 O O . TYR A 1 204 ? -1.397 -0.670 -6.066 1.00 97.94 204 TYR A O 1
ATOM 1578 N N . ILE A 1 205 ? -1.501 1.382 -5.139 1.00 97.50 205 ILE A N 1
ATOM 1579 C CA . ILE A 1 205 ? -0.264 1.274 -4.369 1.00 97.50 205 ILE A CA 1
ATOM 1580 C C . ILE A 1 205 ? -0.631 0.856 -2.948 1.00 97.50 205 ILE A C 1
ATOM 1582 O O . ILE A 1 205 ? -1.406 1.527 -2.267 1.00 97.50 205 ILE A O 1
ATOM 1586 N N . LEU A 1 206 ? -0.083 -0.275 -2.517 1.00 95.12 206 LEU A N 1
ATOM 1587 C CA . LEU A 1 206 ? -0.300 -0.849 -1.192 1.00 95.12 206 LEU A CA 1
ATOM 1588 C C . LEU A 1 206 ? 0.848 -0.511 -0.241 1.00 95.12 206 LEU A C 1
ATOM 1590 O O . LEU A 1 206 ? 0.648 -0.460 0.970 1.00 95.12 206 LEU A O 1
ATOM 1594 N N . GLN A 1 207 ? 2.049 -0.287 -0.766 1.00 93.19 207 GLN A N 1
ATOM 1595 C CA . GLN A 1 207 ? 3.223 0.127 -0.005 1.00 93.19 207 GLN A CA 1
ATOM 1596 C C . GLN A 1 207 ? 4.227 0.780 -0.948 1.00 93.19 207 GLN A C 1
ATOM 1598 O O . GLN A 1 207 ? 4.311 0.403 -2.115 1.00 93.19 207 GLN A O 1
ATOM 1603 N N . LEU A 1 208 ? 5.013 1.718 -0.429 1.00 94.12 208 LEU A N 1
ATOM 1604 C CA . LEU A 1 208 ? 6.213 2.219 -1.084 1.00 94.12 208 LEU A CA 1
ATOM 1605 C C . LEU A 1 208 ? 7.323 2.299 -0.048 1.00 94.12 208 LEU A C 1
ATOM 1607 O O . LEU A 1 208 ? 7.095 2.780 1.062 1.00 94.12 208 LEU A O 1
ATOM 1611 N N . ARG A 1 209 ? 8.521 1.861 -0.421 1.00 91.31 209 ARG A N 1
ATOM 1612 C CA . ARG A 1 209 ? 9.729 2.028 0.386 1.00 91.31 209 ARG A CA 1
ATOM 1613 C C . ARG A 1 209 ? 10.968 2.214 -0.494 1.00 91.31 209 ARG A C 1
ATOM 1615 O O . ARG A 1 209 ? 10.912 1.904 -1.684 1.00 91.31 209 ARG A O 1
ATOM 1622 N N . PRO A 1 210 ? 12.081 2.725 0.051 1.00 91.56 210 PRO A N 1
ATOM 1623 C CA . PRO A 1 210 ? 13.354 2.745 -0.660 1.00 91.56 210 PRO A CA 1
ATOM 1624 C C . PRO A 1 210 ? 13.866 1.325 -0.938 1.00 91.56 210 PRO A C 1
ATOM 1626 O O . PRO A 1 210 ? 13.704 0.432 -0.107 1.00 91.56 210 PRO A O 1
ATOM 1629 N N . VAL A 1 211 ? 14.551 1.127 -2.064 1.00 88.19 211 VAL A N 1
ATOM 1630 C CA . VAL A 1 211 ? 15.349 -0.086 -2.293 1.00 88.19 211 VAL A CA 1
ATOM 1631 C C . VAL A 1 211 ? 16.607 -0.014 -1.425 1.00 88.19 211 VAL A C 1
ATOM 1633 O O . VAL A 1 211 ? 17.414 0.901 -1.577 1.00 88.19 211 VAL A O 1
ATOM 1636 N N . THR A 1 212 ? 16.783 -0.982 -0.526 1.00 75.56 212 THR A N 1
ATOM 1637 C CA . THR A 1 212 ? 17.966 -1.116 0.338 1.00 75.56 212 THR A CA 1
ATOM 1638 C C . THR A 1 212 ? 18.817 -2.296 -0.147 1.00 75.56 212 THR A C 1
ATOM 1640 O O . THR A 1 212 ? 18.686 -3.403 0.372 1.00 75.56 212 THR A O 1
ATOM 1643 N N . THR A 1 213 ? 19.618 -2.085 -1.190 1.00 62.00 213 THR A N 1
ATOM 1644 C CA . THR A 1 213 ? 20.588 -3.056 -1.741 1.00 62.00 213 THR A CA 1
ATOM 1645 C C . THR A 1 213 ? 21.955 -2.415 -1.802 1.00 62.00 213 THR A C 1
ATOM 1647 O O . THR A 1 213 ? 21.991 -1.276 -2.335 1.00 62.00 213 THR A O 1
#

Secondary structure (DSSP, 8-state):
---TTEEEGGG--GGGHHHH-HHHHHHHHHHHTT-----EEEE-S---HHHHHHHHHHTT-S-EEEEEE-TTTTBTTB--TT-S-EEEEE-GGGHHHHHHHHHHTSTT-EEEEEEPP--SEEEEEESS-TTT--TTEEEEEEEES-THHHHTT-S-PEEEEEETT--TTS-HHHHHHHHHHHHHHHHHTS-EEEEEEEETTEEEEEEEEE---

Foldseek 3Di:
DPDPFKDKLLVAACVCCQQAARFSRVSNNCVVVVAFAFIWMKGRDDDDPVNVLVRVVVSVAQWWKKWKGHRPDQALPDHPQPLIDIDGRDGSVCVVVRNVVRPVSDPSIMMIIGHHDWFQKWEKWKCADLPVRHNQWIKDWIDGTDHVCVSVVVDHTDIDIDGDLDQPPHPPVVSVVNVVQVVVCVVVVAIKMWIWGADPNDIHTHGIHHNRD

Organism: NCBI:txid1802701

pLDDT: mean 87.01, std 13.48, range [38.22, 97.94]